Protein AF-A0A2J6N342-F1 (afdb_monomer)

Structure (mmCIF, N/CA/C/O backbone):
data_AF-A0A2J6N342-F1
#
_entry.id   AF-A0A2J6N342-F1
#
loop_
_atom_site.group_PDB
_atom_site.id
_atom_site.type_symbol
_atom_site.label_atom_id
_atom_site.label_alt_id
_atom_site.label_comp_id
_atom_site.label_asym_id
_atom_site.label_entity_id
_atom_site.label_seq_id
_atom_site.pdbx_PDB_ins_code
_atom_site.Cartn_x
_atom_site.Cartn_y
_atom_site.Cartn_z
_atom_site.occupancy
_atom_site.B_iso_or_equiv
_atom_site.auth_seq_id
_atom_site.auth_comp_id
_atom_site.auth_asym_id
_atom_site.auth_atom_id
_atom_site.pdbx_PDB_model_num
ATOM 1 N N . MET A 1 1 ? -7.593 1.647 -16.300 1.00 91.94 1 MET A N 1
ATOM 2 C CA . MET A 1 1 ? -7.981 2.396 -15.076 1.00 91.94 1 MET A CA 1
ATOM 3 C C . MET A 1 1 ? -9.004 1.577 -14.300 1.00 91.94 1 MET A C 1
ATOM 5 O O . MET A 1 1 ? -9.773 0.872 -14.939 1.00 91.94 1 MET A O 1
ATOM 9 N N . PHE A 1 2 ? -9.006 1.635 -12.969 1.00 96.31 2 PHE A N 1
ATOM 10 C CA . PHE A 1 2 ? -9.964 0.916 -12.120 1.00 96.31 2 PHE A CA 1
ATOM 11 C C . PHE A 1 2 ? -10.257 1.688 -10.823 1.00 96.31 2 PHE A C 1
ATOM 13 O O . PHE A 1 2 ? -9.593 2.682 -10.532 1.00 96.31 2 PHE A O 1
ATOM 20 N N . TYR A 1 3 ? -11.242 1.220 -10.059 1.00 97.69 3 TYR A N 1
ATOM 21 C CA . TYR A 1 3 ? -11.577 1.706 -8.718 1.00 97.69 3 TYR A CA 1
ATOM 22 C C . TYR A 1 3 ? -11.521 0.533 -7.741 1.00 97.69 3 TYR A C 1
ATOM 24 O O . TYR A 1 3 ? -11.868 -0.592 -8.110 1.00 97.69 3 TYR A O 1
ATOM 32 N N . LEU A 1 4 ? -11.075 0.779 -6.511 1.00 98.00 4 LEU A N 1
ATOM 33 C CA . LEU A 1 4 ? -10.924 -0.254 -5.491 1.00 98.00 4 LEU A CA 1
ATOM 34 C C . LEU A 1 4 ? -12.049 -0.161 -4.456 1.00 98.00 4 LEU A C 1
ATOM 36 O O . LEU A 1 4 ? -12.264 0.884 -3.855 1.00 98.00 4 LEU A O 1
ATOM 40 N N . SER A 1 5 ? -12.734 -1.272 -4.204 1.00 98.50 5 SER A N 1
ATOM 41 C CA . SER A 1 5 ? -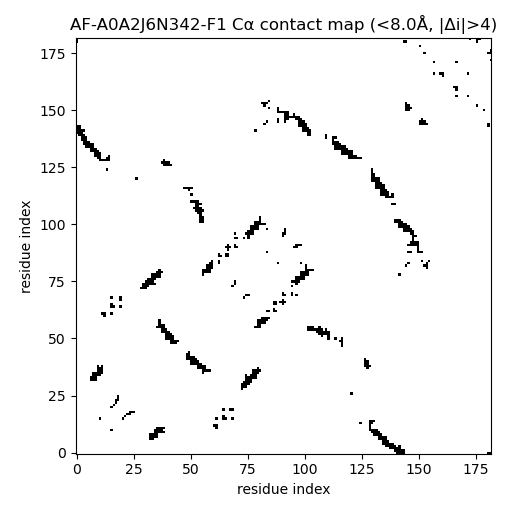13.622 -1.418 -3.045 1.00 98.50 5 SER A CA 1
ATOM 42 C C . SER A 1 5 ? -13.179 -2.628 -2.236 1.00 98.50 5 SER A C 1
ATOM 44 O O . SER A 1 5 ? -12.948 -3.690 -2.812 1.00 98.50 5 SER A O 1
ATOM 46 N N . GLY A 1 6 ? -13.051 -2.479 -0.919 1.00 98.00 6 GLY A N 1
ATOM 47 C CA . GLY A 1 6 ? -12.550 -3.533 -0.039 1.00 98.00 6 GLY A CA 1
ATOM 48 C C . GLY A 1 6 ? -11.569 -3.011 1.004 1.00 98.00 6 GLY A C 1
ATOM 49 O O . GLY A 1 6 ? -11.712 -1.890 1.489 1.00 98.00 6 GLY A O 1
ATOM 50 N N . ILE A 1 7 ? -10.594 -3.847 1.364 1.00 98.56 7 ILE A N 1
ATOM 51 C CA . ILE A 1 7 ? -9.575 -3.511 2.360 1.00 98.56 7 ILE A CA 1
ATOM 52 C C . ILE A 1 7 ? -8.379 -2.848 1.682 1.00 98.56 7 ILE A C 1
ATOM 54 O O . ILE A 1 7 ? -7.798 -3.399 0.745 1.00 98.56 7 ILE A O 1
ATOM 58 N N . LEU A 1 8 ? -8.006 -1.680 2.195 1.00 98.62 8 LEU A N 1
ATOM 59 C CA . LEU A 1 8 ? -6.822 -0.933 1.806 1.00 98.62 8 LEU A CA 1
ATOM 60 C C . LEU A 1 8 ? -5.959 -0.686 3.040 1.00 98.62 8 LEU A C 1
ATOM 62 O O . LEU A 1 8 ? -6.442 -0.169 4.046 1.00 98.62 8 LEU A O 1
ATOM 66 N N . VAL A 1 9 ? -4.681 -1.039 2.960 1.00 98.75 9 VAL A N 1
ATOM 67 C CA . VAL A 1 9 ? -3.752 -0.900 4.085 1.00 98.75 9 VAL A CA 1
ATOM 68 C C . VAL A 1 9 ? -2.711 0.168 3.783 1.00 98.75 9 VAL A C 1
ATOM 70 O O . VAL A 1 9 ? -2.086 0.135 2.729 1.00 98.75 9 VAL A O 1
ATOM 73 N N . THR A 1 10 ? -2.468 1.117 4.685 1.00 98.56 10 THR A N 1
ATOM 74 C CA . THR A 1 10 ? -1.343 2.041 4.489 1.00 98.56 10 THR A CA 1
ATOM 75 C C . THR A 1 10 ? -0.032 1.373 4.867 1.00 98.56 10 THR A C 1
ATOM 77 O O . THR A 1 10 ? 0.108 0.823 5.957 1.00 98.56 10 THR A O 1
ATOM 80 N N . ALA A 1 11 ? 0.956 1.464 3.988 1.00 97.94 11 ALA A N 1
ATOM 81 C CA . ALA A 1 11 ? 2.306 0.990 4.251 1.00 97.94 11 ALA A CA 1
ATOM 82 C C . ALA A 1 11 ? 3.285 1.908 3.532 1.00 97.94 11 ALA A C 1
ATOM 84 O O . ALA A 1 11 ? 3.126 2.189 2.352 1.00 97.94 11 ALA A O 1
ATOM 85 N N . ARG A 1 12 ? 4.297 2.413 4.229 1.00 95.94 12 ARG A N 1
ATOM 86 C CA . ARG A 1 12 ? 5.335 3.249 3.614 1.00 95.94 12 ARG A CA 1
ATOM 87 C C . ARG A 1 12 ? 6.695 2.935 4.228 1.00 95.94 12 ARG A C 1
ATOM 89 O O . ARG A 1 12 ? 6.895 1.812 4.685 1.00 95.94 12 ARG A O 1
ATOM 96 N N . ASP A 1 13 ? 7.615 3.891 4.197 1.00 95.81 13 ASP A N 1
ATOM 97 C CA . ASP A 1 13 ? 9.023 3.748 4.561 1.00 95.81 13 ASP A CA 1
ATOM 98 C C . ASP A 1 13 ? 9.244 2.928 5.851 1.00 95.81 13 ASP A C 1
ATOM 100 O O . ASP A 1 13 ? 9.966 1.929 5.824 1.00 95.81 13 ASP A O 1
ATOM 104 N N . ALA A 1 14 ? 8.595 3.294 6.965 1.00 97.25 14 ALA A N 1
ATOM 105 C CA . ALA A 1 14 ? 8.817 2.616 8.241 1.00 97.25 14 ALA A CA 1
ATOM 106 C C . ALA A 1 14 ? 8.246 1.190 8.290 1.00 97.25 14 ALA A C 1
ATOM 108 O O . ALA A 1 14 ? 8.896 0.300 8.830 1.00 97.25 14 ALA A O 1
ATOM 109 N N . VAL A 1 15 ? 7.074 0.953 7.691 1.00 97.50 15 VAL A N 1
ATOM 110 C CA . VAL A 1 15 ? 6.445 -0.380 7.628 1.00 97.50 15 VAL A CA 1
ATOM 111 C C . VAL A 1 15 ? 7.316 -1.351 6.833 1.00 97.50 15 VAL A C 1
ATOM 113 O O . VAL A 1 15 ? 7.580 -2.459 7.296 1.00 97.50 15 VAL A O 1
ATOM 116 N N . HIS A 1 16 ? 7.808 -0.921 5.666 1.00 97.56 16 HIS A N 1
ATOM 117 C CA . HIS A 1 16 ? 8.682 -1.740 4.822 1.00 97.56 16 HIS A CA 1
ATOM 118 C C . HIS A 1 16 ? 9.986 -2.073 5.545 1.00 97.56 16 HIS A C 1
ATOM 120 O O . HIS A 1 16 ? 10.396 -3.231 5.578 1.00 97.56 16 HIS A O 1
ATOM 126 N N . LYS A 1 17 ? 10.611 -1.068 6.171 1.00 97.19 17 LYS A N 1
ATOM 127 C CA . LYS A 1 17 ? 11.843 -1.261 6.936 1.00 97.19 17 LYS A CA 1
ATOM 128 C C . LYS A 1 17 ? 11.630 -2.203 8.124 1.00 97.19 17 LYS A C 1
ATOM 130 O O . LYS A 1 17 ? 12.395 -3.148 8.274 1.00 97.19 17 LYS A O 1
ATOM 135 N N . ARG A 1 18 ? 10.595 -1.983 8.937 1.00 97.62 18 ARG A N 1
ATOM 136 C CA . ARG A 1 18 ? 10.318 -2.802 10.124 1.00 97.62 18 ARG A CA 1
ATOM 137 C C . ARG A 1 18 ? 10.084 -4.269 9.764 1.00 97.62 18 ARG A C 1
ATOM 139 O O . ARG A 1 18 ? 10.634 -5.162 10.401 1.00 97.62 18 ARG A O 1
ATOM 146 N N . PHE A 1 19 ? 9.323 -4.520 8.703 1.00 97.62 19 PHE A N 1
ATOM 147 C CA . PHE A 1 19 ? 9.061 -5.879 8.241 1.00 97.62 19 PHE A CA 1
ATOM 148 C C . PHE A 1 19 ? 10.306 -6.561 7.649 1.00 97.62 19 PHE A C 1
ATOM 150 O O . PHE A 1 19 ? 10.616 -7.700 7.992 1.00 97.62 19 PHE A O 1
ATOM 157 N N . LEU A 1 20 ? 11.031 -5.883 6.754 1.00 97.06 20 LEU A N 1
ATOM 158 C CA . LEU A 1 20 ? 12.083 -6.523 5.954 1.00 97.06 20 LEU A CA 1
ATOM 159 C C . LEU A 1 20 ? 13.471 -6.453 6.585 1.00 97.06 20 LEU A C 1
ATOM 161 O O . LEU A 1 20 ? 14.246 -7.395 6.454 1.00 97.06 20 LEU A O 1
ATOM 165 N N . ILE A 1 21 ? 13.789 -5.342 7.247 1.00 96.44 21 ILE A N 1
ATOM 166 C CA . ILE A 1 21 ? 15.112 -5.084 7.822 1.00 96.44 21 ILE A CA 1
ATOM 167 C C . ILE A 1 21 ? 15.141 -5.455 9.296 1.00 96.44 21 ILE A C 1
ATOM 169 O O . ILE A 1 21 ? 16.050 -6.164 9.721 1.00 96.44 21 ILE A O 1
ATOM 173 N N . ASP A 1 22 ? 14.142 -5.015 10.059 1.00 96.88 22 ASP A N 1
ATOM 174 C CA . ASP A 1 22 ? 14.087 -5.313 11.493 1.00 96.88 22 ASP A CA 1
ATOM 175 C C . ASP A 1 22 ? 13.528 -6.732 11.749 1.00 96.88 22 ASP A C 1
ATOM 177 O O . ASP A 1 22 ? 13.706 -7.290 12.830 1.00 96.88 22 ASP A O 1
ATOM 181 N N . GLY A 1 23 ? 12.916 -7.354 10.730 1.00 96.12 23 GLY A N 1
ATOM 182 C CA . GLY A 1 23 ? 12.453 -8.744 10.753 1.00 96.12 23 GLY A CA 1
ATOM 183 C C . GLY A 1 23 ? 11.192 -8.973 11.588 1.00 96.12 23 GLY A C 1
ATOM 184 O O . GLY A 1 23 ? 10.880 -10.114 11.935 1.00 96.12 23 GLY A O 1
ATOM 185 N N . GLU A 1 24 ? 10.467 -7.909 11.935 1.00 96.56 24 GLU A N 1
ATOM 186 C CA . GLU A 1 24 ? 9.225 -8.014 12.695 1.00 96.56 24 GLU A CA 1
ATOM 187 C C . GLU A 1 24 ? 8.093 -8.565 11.823 1.00 96.56 24 GLU A C 1
ATOM 189 O O . GLU A 1 24 ? 7.929 -8.177 10.670 1.00 96.56 24 GLU A O 1
ATOM 194 N N . SER A 1 25 ? 7.265 -9.456 12.371 1.00 95.62 25 SER A N 1
ATOM 195 C CA . SER A 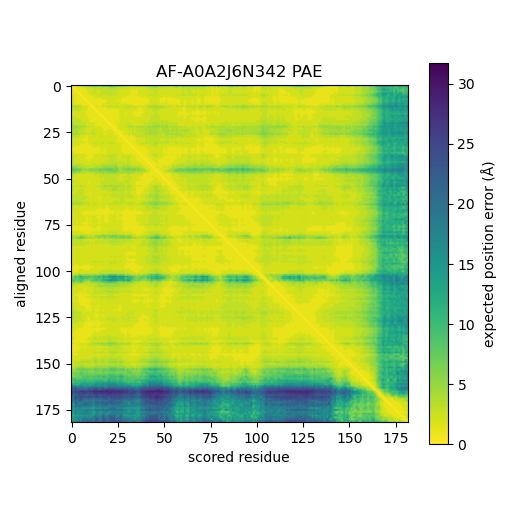1 25 ? 6.126 -10.015 11.631 1.00 95.62 25 SER A CA 1
ATOM 196 C C . SER A 1 25 ? 5.033 -8.972 11.408 1.00 95.62 25 SER A C 1
ATOM 198 O O . SER A 1 25 ? 4.687 -8.226 12.326 1.00 95.62 25 SER A O 1
ATOM 200 N N . LEU A 1 26 ? 4.442 -8.955 10.209 1.00 95.50 26 LEU A N 1
ATOM 201 C CA . LEU A 1 26 ? 3.313 -8.074 9.927 1.00 95.50 26 LEU A CA 1
ATOM 202 C C . LEU A 1 26 ? 2.110 -8.430 10.819 1.00 95.50 26 LEU A C 1
ATOM 204 O O . LEU A 1 26 ? 1.737 -9.599 10.917 1.00 95.50 26 LEU A O 1
ATOM 208 N N . PRO A 1 27 ? 1.457 -7.431 11.435 1.00 94.88 27 PRO A N 1
ATOM 209 C CA . PRO A 1 27 ? 0.312 -7.636 12.320 1.00 94.88 27 PRO A CA 1
ATOM 210 C C . PRO A 1 27 ? -1.006 -7.883 11.560 1.00 94.88 27 PRO A C 1
ATOM 212 O O . PRO A 1 27 ? -2.071 -7.925 12.174 1.00 94.88 27 PRO A O 1
ATOM 215 N N . ILE A 1 28 ? -0.941 -8.007 10.232 1.00 95.94 28 ILE A N 1
ATOM 216 C CA . ILE A 1 28 ? -2.043 -8.309 9.317 1.00 95.94 28 ILE A CA 1
ATOM 217 C C . ILE A 1 28 ? -1.506 -9.157 8.157 1.00 95.94 28 ILE A C 1
ATOM 219 O O . ILE A 1 28 ? -0.382 -8.942 7.701 1.00 95.94 28 ILE A O 1
ATOM 223 N N . ASP A 1 29 ? -2.311 -10.098 7.664 1.00 97.38 29 ASP A N 1
ATOM 224 C CA . ASP A 1 29 ? -2.022 -10.805 6.417 1.00 97.38 29 ASP A CA 1
ATOM 225 C C . ASP A 1 29 ? -2.378 -9.908 5.221 1.00 97.38 29 ASP A C 1
ATOM 227 O O . ASP A 1 29 ? -3.533 -9.517 5.050 1.00 97.38 29 ASP A O 1
ATOM 231 N N . LEU A 1 30 ? -1.376 -9.552 4.417 1.00 98.00 30 LEU A N 1
ATOM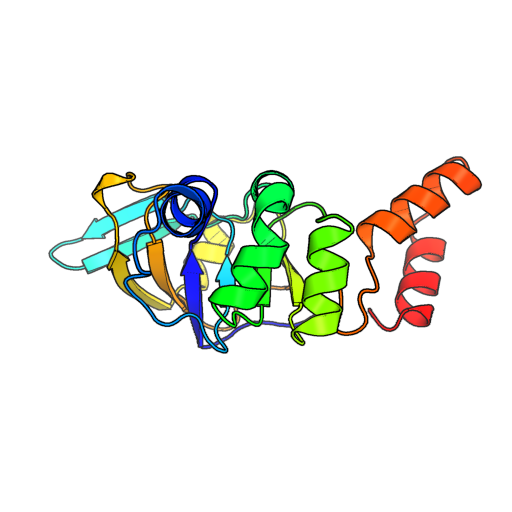 232 C CA . LEU A 1 30 ? -1.542 -8.709 3.229 1.00 98.00 30 LEU A CA 1
ATOM 233 C C . LEU A 1 30 ? -1.788 -9.519 1.954 1.00 98.00 30 LEU A C 1
ATOM 235 O O . LEU A 1 30 ? -1.930 -8.932 0.875 1.00 98.00 30 LEU A O 1
ATOM 239 N N . LYS A 1 31 ? -1.841 -10.850 2.055 1.00 98.12 31 LYS A N 1
ATOM 240 C CA . LYS A 1 31 ? -2.076 -11.715 0.911 1.00 98.12 31 LYS A CA 1
ATOM 241 C C . LYS A 1 31 ? -3.385 -11.343 0.223 1.00 98.12 31 LYS A C 1
ATOM 243 O O . LYS A 1 31 ? -4.435 -11.246 0.850 1.00 98.12 31 LYS A O 1
ATOM 248 N N . ASP A 1 32 ? -3.306 -11.146 -1.090 1.00 97.50 32 ASP A N 1
ATOM 249 C CA . ASP A 1 32 ? -4.447 -10.792 -1.940 1.00 97.50 32 ASP A CA 1
ATOM 250 C C . ASP A 1 32 ? -5.089 -9.417 -1.635 1.00 97.50 32 ASP A C 1
ATOM 252 O O . ASP A 1 32 ? -6.128 -9.080 -2.204 1.00 97.50 32 ASP A O 1
ATOM 256 N N . LEU A 1 33 ? -4.442 -8.580 -0.809 1.00 98.19 33 LEU A N 1
ATOM 257 C CA . LEU A 1 33 ? -4.896 -7.225 -0.480 1.00 98.19 33 LEU A CA 1
ATOM 258 C C . LEU A 1 33 ? -4.215 -6.135 -1.323 1.00 98.19 33 LEU A C 1
ATOM 260 O O . LEU A 1 33 ? -3.328 -6.384 -2.151 1.00 98.19 33 LEU A O 1
ATOM 264 N N . ALA A 1 34 ? -4.662 -4.899 -1.084 1.00 98.56 34 ALA A N 1
ATOM 265 C CA . ALA A 1 34 ? -4.064 -3.680 -1.596 1.00 98.56 34 ALA A CA 1
ATOM 266 C C . ALA A 1 34 ? -3.346 -2.903 -0.485 1.00 98.56 34 ALA A C 1
ATOM 268 O O . ALA A 1 34 ? -3.883 -2.745 0.617 1.00 98.56 34 ALA A O 1
ATOM 269 N N . ILE A 1 35 ? -2.178 -2.348 -0.807 1.00 98.69 35 ILE A N 1
ATOM 270 C CA . ILE A 1 35 ? -1.509 -1.346 0.021 1.00 98.69 35 ILE A CA 1
ATOM 271 C C . ILE A 1 35 ? -1.528 0.025 -0.649 1.00 98.69 35 ILE A C 1
ATOM 273 O O . ILE A 1 35 ? -1.490 0.144 -1.874 1.00 98.69 35 ILE A O 1
ATOM 277 N N . LEU A 1 36 ? -1.540 1.072 0.169 1.00 98.50 36 LEU A N 1
ATOM 278 C CA . LEU A 1 36 ? -1.345 2.449 -0.248 1.00 98.50 36 LEU A CA 1
ATOM 279 C C . LEU A 1 36 ? -0.097 3.015 0.419 1.00 98.50 36 LEU A C 1
ATOM 281 O O . LEU A 1 36 ? -0.016 3.165 1.640 1.00 98.50 36 LEU A O 1
ATOM 285 N N . HIS A 1 37 ? 0.843 3.434 -0.413 1.00 98.38 37 HIS A N 1
ATOM 286 C CA . HIS A 1 37 ? 1.930 4.307 -0.027 1.00 98.38 37 HIS A CA 1
ATOM 287 C C . HIS A 1 37 ? 1.341 5.674 0.314 1.00 98.38 37 HIS A C 1
ATOM 289 O O . HIS A 1 37 ? 1.201 6.531 -0.558 1.00 98.38 37 HIS A O 1
ATOM 295 N N . ALA A 1 38 ? 1.001 5.896 1.582 1.00 97.50 38 ALA A N 1
ATOM 296 C CA . ALA A 1 38 ? 0.453 7.152 2.083 1.00 97.50 38 ALA A CA 1
ATOM 297 C C . ALA A 1 38 ? 0.853 7.400 3.536 1.00 97.50 38 ALA A C 1
ATOM 299 O O . ALA A 1 38 ? 1.070 6.466 4.301 1.00 97.50 38 ALA A O 1
ATOM 300 N N . GLY A 1 39 ? 0.914 8.681 3.899 1.00 97.12 39 GLY A N 1
ATOM 301 C CA . GLY A 1 39 ? 0.903 9.118 5.289 1.00 97.12 39 GLY A CA 1
ATOM 302 C C . GLY A 1 39 ? -0.406 9.845 5.569 1.00 97.12 39 GLY A C 1
ATOM 303 O O . GLY A 1 39 ? -0.499 11.027 5.230 1.00 97.12 39 GLY A O 1
ATOM 304 N N . PRO A 1 40 ? -1.430 9.156 6.094 1.00 97.25 40 PRO A N 1
ATOM 305 C CA . PRO A 1 40 ? -2.733 9.761 6.309 1.00 97.25 40 PRO A CA 1
ATOM 306 C C . PRO A 1 40 ? -2.719 10.722 7.501 1.00 97.25 40 PRO A C 1
ATOM 308 O O . PRO A 1 40 ? -1.919 10.600 8.429 1.00 97.25 40 PRO A O 1
ATOM 311 N N . VAL A 1 41 ? -3.661 11.661 7.488 1.00 97.75 41 VAL A N 1
ATOM 312 C CA . VAL A 1 41 ? -4.019 12.469 8.654 1.00 97.75 41 VAL A CA 1
ATOM 313 C C . VAL A 1 41 ? -5.278 11.869 9.254 1.00 97.75 41 VAL A C 1
ATOM 315 O O . VAL A 1 41 ? -6.328 11.843 8.608 1.00 97.75 41 VAL A O 1
ATOM 318 N N . MET A 1 42 ? -5.170 11.407 10.494 1.00 98.12 42 MET A N 1
ATOM 319 C CA . MET A 1 42 ? -6.257 10.759 11.219 1.00 98.12 42 MET A CA 1
ATOM 320 C C . MET A 1 42 ? -6.675 11.597 12.423 1.00 98.12 42 MET A C 1
ATOM 322 O O . MET A 1 42 ? -5.860 12.258 13.066 1.00 98.12 42 MET A O 1
ATOM 326 N N . LYS A 1 43 ? -7.961 11.552 12.759 1.00 97.69 43 LYS A N 1
ATOM 327 C CA . LYS A 1 43 ? -8.514 12.189 13.954 1.00 97.69 43 LYS A CA 1
ATOM 328 C C . LYS A 1 43 ? -9.229 11.151 14.797 1.00 97.69 43 LYS A C 1
ATOM 330 O O . LYS A 1 43 ? -10.092 10.438 14.296 1.00 97.69 43 LYS A O 1
ATOM 335 N N . LYS A 1 44 ? -8.910 11.098 16.087 1.00 96.62 44 LYS A N 1
ATOM 336 C CA . LYS A 1 44 ? -9.649 10.268 17.038 1.00 96.62 44 LYS A CA 1
ATOM 337 C C . LYS A 1 44 ? -10.935 10.987 17.451 1.00 96.62 44 LYS A C 1
ATOM 339 O O . LYS A 1 44 ? -10.890 12.148 17.858 1.00 96.62 44 LYS A O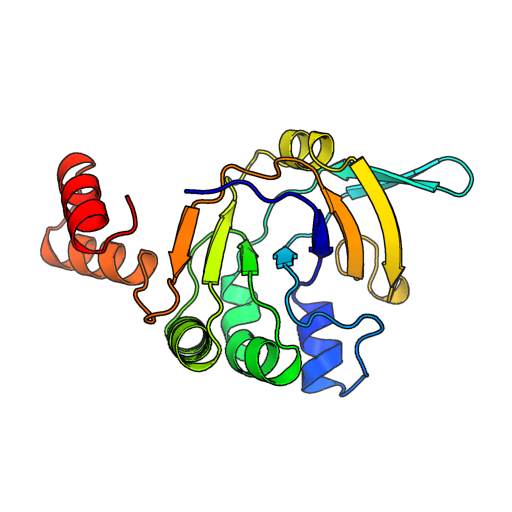 1
ATOM 344 N N . VAL A 1 45 ? -12.078 10.319 17.315 1.00 96.19 45 VAL A N 1
ATOM 345 C CA . VAL A 1 45 ? -13.407 10.816 17.697 1.00 96.19 45 VAL A CA 1
ATOM 346 C C . VAL A 1 45 ? -14.061 9.770 18.594 1.00 96.19 45 VAL A C 1
ATOM 348 O O . VAL A 1 45 ? -14.554 8.743 18.128 1.00 96.19 45 VAL A O 1
ATOM 351 N N . GLY A 1 46 ? -14.019 10.021 19.904 1.00 95.00 46 GLY A N 1
ATOM 352 C CA . GLY A 1 46 ? -14.345 9.009 20.907 1.00 95.00 46 GLY A CA 1
ATOM 353 C C . GLY A 1 46 ? -13.360 7.842 20.826 1.00 95.00 46 GLY A C 1
ATOM 354 O O . GLY A 1 46 ? -12.147 8.038 20.894 1.00 95.00 46 GLY A O 1
ATOM 355 N N . GLU A 1 47 ? -13.885 6.635 20.645 1.00 93.50 47 GLU A N 1
ATOM 356 C CA . GLU A 1 47 ? -13.084 5.413 20.506 1.00 93.50 47 GLU A CA 1
ATOM 357 C C . GLU A 1 47 ? -12.717 5.089 19.051 1.00 93.50 47 GLU A C 1
ATOM 359 O O . GLU A 1 47 ? -11.903 4.203 18.811 1.00 93.50 47 GLU A O 1
ATOM 364 N N . LYS A 1 48 ? -13.280 5.813 18.075 1.00 95.56 48 LYS A N 1
ATOM 365 C CA . LYS A 1 48 ? -13.070 5.555 16.646 1.00 95.56 48 LYS A CA 1
ATOM 366 C C . LYS A 1 48 ? -12.054 6.510 16.033 1.00 95.56 48 LYS A C 1
ATOM 368 O O . LYS A 1 48 ? -11.872 7.638 16.494 1.00 95.56 48 LYS A O 1
ATOM 373 N N . TRP A 1 49 ? -11.441 6.075 14.940 1.00 98.12 49 TRP A N 1
ATOM 374 C CA . TRP A 1 49 ? -10.617 6.920 14.083 1.00 98.12 49 TRP A CA 1
ATOM 375 C C . TRP A 1 49 ? -11.411 7.392 12.864 1.00 98.12 49 TRP A C 1
ATOM 377 O O . TRP A 1 49 ? -12.229 6.662 12.311 1.00 98.12 49 TRP A O 1
ATOM 387 N N . GLN A 1 50 ? -11.160 8.628 12.447 1.00 97.81 50 GLN A N 1
ATOM 388 C CA . GLN A 1 50 ? -11.676 9.216 11.217 1.00 97.81 50 GLN A CA 1
ATOM 389 C C . GLN A 1 50 ? -10.510 9.612 10.319 1.00 97.81 50 GLN A C 1
ATOM 391 O O . GLN A 1 50 ? -9.572 10.274 10.774 1.00 97.81 50 GLN A O 1
ATOM 396 N N . CYS A 1 51 ? -10.591 9.240 9.042 1.00 98.06 51 CYS A N 1
ATOM 397 C CA . CYS A 1 51 ? -9.646 9.694 8.035 1.00 98.06 51 CYS A CA 1
ATOM 398 C C . CYS A 1 51 ? -9.993 11.122 7.609 1.00 98.06 51 CYS A C 1
ATOM 400 O O . CYS A 1 51 ? -11.086 11.378 7.118 1.00 98.06 51 CYS A O 1
ATOM 402 N N . ILE A 1 52 ? -9.074 12.062 7.834 1.00 97.94 52 ILE A N 1
ATOM 403 C CA . ILE A 1 52 ? -9.255 13.474 7.466 1.00 97.94 52 ILE A CA 1
ATOM 404 C C . ILE A 1 52 ? -8.662 13.753 6.086 1.00 97.94 52 ILE A C 1
ATOM 406 O O . ILE A 1 52 ? -9.193 14.554 5.321 1.00 97.94 52 ILE A O 1
ATOM 410 N N . SER A 1 53 ? -7.537 13.113 5.773 1.0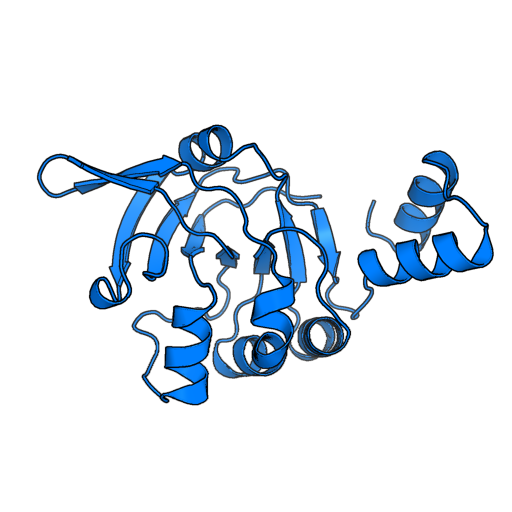0 97.38 53 SER A N 1
ATOM 411 C CA . SER A 1 53 ? -6.872 13.226 4.479 1.00 97.38 53 SER A CA 1
ATOM 412 C C . SER A 1 53 ? -6.000 12.002 4.242 1.00 97.38 53 SER A C 1
ATOM 414 O O . SER A 1 53 ? -5.222 11.620 5.118 1.00 97.38 53 SER A O 1
ATOM 416 N N . ILE A 1 54 ? -6.088 11.415 3.053 1.00 97.19 54 ILE A N 1
ATOM 417 C CA . ILE A 1 54 ? -5.219 10.325 2.619 1.00 97.19 54 ILE A CA 1
ATOM 418 C C . ILE A 1 54 ? -4.880 10.494 1.140 1.00 97.19 54 ILE A C 1
ATOM 420 O O . ILE A 1 54 ? -5.659 10.214 0.236 1.00 97.19 54 ILE A O 1
ATOM 424 N N . GLY A 1 55 ? -3.687 11.031 0.899 1.00 95.06 55 GLY A N 1
ATOM 425 C CA . GLY A 1 55 ? -3.108 11.168 -0.431 1.00 95.06 55 GLY A CA 1
ATOM 426 C C . GLY A 1 55 ? -1.891 10.258 -0.593 1.00 95.06 55 GLY A C 1
ATOM 427 O O . GLY A 1 55 ? -1.259 9.888 0.401 1.00 95.06 55 GLY A O 1
ATOM 428 N N . PRO A 1 56 ? -1.511 9.932 -1.836 1.00 96.62 56 PRO A N 1
ATOM 429 C CA . PRO A 1 56 ? -0.390 9.049 -2.088 1.00 96.62 56 PRO A CA 1
ATOM 430 C C . PRO A 1 56 ? 0.941 9.777 -1.857 1.00 96.62 56 PRO A C 1
ATOM 432 O O . PRO A 1 56 ? 1.093 10.969 -2.147 1.00 96.62 56 PRO A O 1
ATOM 435 N N . THR A 1 57 ? 1.955 9.043 -1.407 1.00 95.44 57 THR A N 1
ATOM 436 C CA . THR A 1 57 ? 3.349 9.490 -1.345 1.00 95.44 57 THR A CA 1
ATOM 437 C C . THR A 1 57 ? 4.176 8.910 -2.496 1.00 95.44 57 THR A C 1
ATOM 439 O O . THR A 1 57 ? 3.780 7.968 -3.183 1.00 95.44 57 THR A O 1
ATOM 442 N N . THR A 1 58 ? 5.337 9.518 -2.750 1.00 95.44 58 THR A N 1
ATOM 443 C CA . THR A 1 58 ? 6.282 9.059 -3.775 1.00 95.44 58 THR A CA 1
ATOM 444 C C . THR A 1 58 ? 6.715 7.621 -3.492 1.00 95.44 58 THR A C 1
ATOM 446 O O . THR A 1 58 ? 7.402 7.381 -2.502 1.00 95.44 58 THR A O 1
ATOM 449 N N . SER A 1 59 ? 6.350 6.690 -4.377 1.00 97.00 59 SER A N 1
ATOM 450 C CA . SER A 1 59 ? 6.595 5.250 -4.183 1.00 97.00 59 SER A CA 1
ATOM 451 C C . SER A 1 59 ? 8.045 4.841 -4.391 1.00 97.00 59 SER A C 1
ATOM 453 O O . SER A 1 59 ? 8.512 3.879 -3.800 1.00 97.00 59 SER A O 1
ATOM 455 N N . ARG A 1 60 ? 8.811 5.642 -5.136 1.00 94.94 60 ARG A N 1
ATOM 456 C CA . ARG A 1 60 ? 10.230 5.390 -5.413 1.00 94.94 60 ARG A CA 1
ATOM 457 C C . ARG A 1 60 ? 11.119 5.266 -4.167 1.00 94.94 60 ARG A C 1
ATOM 459 O O . ARG A 1 60 ? 12.241 4.792 -4.284 1.00 94.94 60 ARG A O 1
ATOM 466 N N . ARG A 1 61 ? 10.643 5.677 -2.986 1.00 95.19 61 ARG A N 1
ATOM 467 C CA . ARG A 1 61 ? 11.351 5.457 -1.715 1.00 95.19 61 ARG A CA 1
ATOM 468 C C . ARG A 1 61 ? 11.296 4.002 -1.235 1.00 95.19 61 ARG A C 1
ATOM 470 O O . ARG A 1 61 ? 12.222 3.574 -0.556 1.00 95.19 61 ARG A O 1
ATOM 477 N N . MET A 1 62 ? 10.267 3.248 -1.625 1.00 96.88 62 MET A N 1
ATOM 478 C CA . MET A 1 62 ? 10.097 1.833 -1.281 1.00 96.88 62 MET A CA 1
ATOM 479 C C . MET A 1 62 ? 10.674 0.894 -2.349 1.00 96.88 62 MET A C 1
ATOM 481 O O . MET A 1 62 ? 10.891 -0.271 -2.058 1.00 96.88 62 MET A O 1
ATOM 485 N N . GLU A 1 63 ? 11.053 1.404 -3.531 1.00 96.38 63 GLU A N 1
ATOM 486 C CA . GLU A 1 63 ? 11.631 0.620 -4.646 1.00 96.38 63 GLU A CA 1
ATOM 487 C C . GLU A 1 63 ? 12.782 -0.308 -4.237 1.00 96.38 63 GLU A C 1
ATOM 489 O O . GLU A 1 63 ? 12.965 -1.367 -4.828 1.00 96.38 63 GLU A O 1
ATOM 494 N N . TYR A 1 64 ? 13.582 0.086 -3.245 1.00 94.38 64 TYR A N 1
ATOM 495 C CA . TYR A 1 64 ? 14.686 -0.745 -2.771 1.00 94.38 64 TYR A CA 1
ATOM 496 C C . TYR A 1 64 ? 14.211 -2.071 -2.148 1.00 94.38 64 TYR A C 1
ATOM 498 O O . TYR A 1 64 ? 14.939 -3.059 -2.250 1.00 94.38 64 TYR A O 1
ATOM 506 N N . TYR A 1 65 ? 13.020 -2.059 -1.541 1.00 94.75 65 TYR A N 1
ATOM 507 C CA . TYR A 1 65 ? 12.422 -3.114 -0.722 1.00 94.75 65 TYR A CA 1
ATOM 508 C C . TYR A 1 65 ? 11.220 -3.813 -1.384 1.00 94.75 65 TYR A C 1
ATOM 510 O O . TYR A 1 65 ? 10.801 -4.873 -0.925 1.00 94.75 65 TYR A O 1
ATOM 518 N N . GLU A 1 66 ? 10.605 -3.183 -2.386 1.00 97.56 66 GLU A N 1
ATOM 519 C CA . GLU A 1 66 ? 9.269 -3.541 -2.879 1.00 97.56 66 GLU A CA 1
ATOM 520 C C . GLU A 1 66 ? 9.202 -4.948 -3.486 1.00 97.56 66 GLU A C 1
ATOM 522 O O . GLU A 1 66 ? 8.211 -5.650 -3.316 1.00 97.56 66 GLU A O 1
ATOM 527 N N . ASP A 1 67 ? 10.264 -5.393 -4.159 1.00 9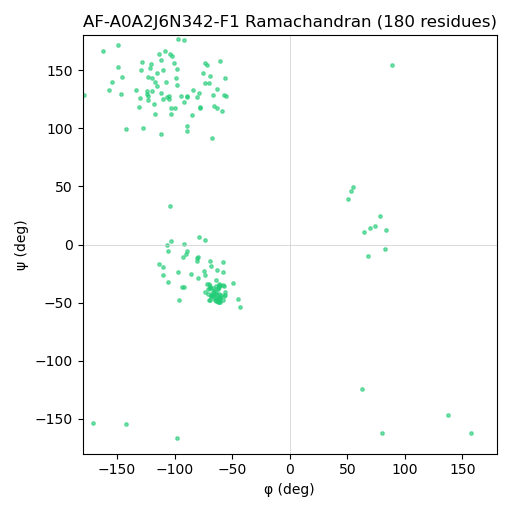8.00 67 ASP A N 1
ATOM 528 C CA . ASP A 1 67 ? 10.352 -6.738 -4.728 1.00 98.00 67 ASP A CA 1
ATOM 529 C C . ASP A 1 67 ? 10.237 -7.822 -3.652 1.00 98.00 67 ASP A C 1
ATOM 531 O O . ASP A 1 67 ? 9.418 -8.739 -3.760 1.00 98.00 67 ASP A O 1
ATOM 535 N N . GLU A 1 68 ? 11.013 -7.672 -2.583 1.00 98.12 68 GLU A N 1
ATOM 536 C CA . GLU A 1 68 ? 10.987 -8.569 -1.432 1.00 98.12 68 GLU A CA 1
ATOM 537 C C . GLU A 1 68 ? 9.684 -8.434 -0.630 1.00 98.12 68 GLU A C 1
ATOM 539 O O . GLU A 1 68 ? 9.147 -9.430 -0.135 1.00 98.12 68 GLU A O 1
ATOM 544 N N . PHE A 1 69 ? 9.135 -7.217 -0.536 1.00 98.31 69 PHE A N 1
ATOM 545 C CA . PHE A 1 69 ? 7.846 -6.971 0.105 1.00 98.31 69 PHE A CA 1
ATOM 546 C C . PHE A 1 69 ? 6.726 -7.729 -0.615 1.00 98.31 69 PHE A C 1
ATOM 548 O O . PHE A 1 69 ? 5.975 -8.465 0.024 1.00 98.31 69 PHE A O 1
ATOM 555 N N . ILE A 1 70 ? 6.642 -7.629 -1.944 1.00 98.56 70 ILE A N 1
ATOM 556 C CA . ILE A 1 70 ? 5.661 -8.361 -2.757 1.00 98.56 70 ILE A CA 1
ATOM 557 C C . ILE A 1 70 ? 5.804 -9.869 -2.558 1.00 98.56 70 ILE A C 1
ATOM 559 O O . ILE A 1 70 ? 4.811 -10.563 -2.329 1.00 98.56 70 ILE A O 1
ATOM 563 N N . GLU A 1 71 ? 7.035 -10.377 -2.628 1.00 98.44 71 GLU A N 1
ATOM 564 C CA . GLU A 1 71 ? 7.313 -11.805 -2.500 1.00 98.44 71 GLU A CA 1
ATOM 565 C C . GLU A 1 71 ? 6.885 -12.359 -1.138 1.00 98.44 71 GLU A C 1
ATOM 567 O O . GLU A 1 71 ? 6.214 -13.392 -1.079 1.00 98.44 71 GLU A O 1
ATOM 572 N N . LYS A 1 72 ? 7.242 -11.673 -0.047 1.00 98.25 72 LYS A N 1
ATOM 573 C CA . LYS A 1 72 ? 6.995 -12.157 1.316 1.00 98.25 72 LYS A CA 1
ATOM 574 C C . LYS A 1 72 ? 5.569 -11.929 1.806 1.00 98.25 72 LYS A C 1
ATOM 576 O O . LYS A 1 72 ? 5.103 -12.687 2.651 1.00 98.25 72 LYS A O 1
ATOM 581 N N . THR A 1 73 ? 4.890 -10.891 1.320 1.00 98.44 73 THR A N 1
ATOM 582 C CA . THR A 1 73 ? 3.549 -10.522 1.806 1.00 98.44 73 THR A CA 1
ATOM 583 C C . THR A 1 73 ? 2.418 -11.054 0.934 1.00 98.44 73 THR A C 1
ATOM 585 O O . THR A 1 73 ? 1.297 -11.193 1.411 1.00 98.44 73 THR A O 1
ATOM 588 N N . GLY A 1 74 ? 2.679 -11.346 -0.344 1.00 98.25 74 GLY A N 1
ATOM 589 C CA . GLY A 1 74 ? 1.640 -11.770 -1.281 1.00 98.25 74 GLY A CA 1
ATOM 590 C C . GLY A 1 74 ? 0.642 -10.669 -1.661 1.00 98.25 74 GLY A C 1
ATOM 591 O O . GLY A 1 74 ? -0.409 -10.990 -2.227 1.00 98.25 74 GLY A O 1
ATOM 592 N N . VAL A 1 75 ? 0.953 -9.398 -1.373 1.00 98.44 75 VAL A N 1
ATOM 593 C CA . VAL A 1 75 ? 0.151 -8.236 -1.784 1.00 98.44 75 VAL A CA 1
ATOM 594 C C . VAL A 1 75 ? -0.043 -8.214 -3.303 1.00 98.44 75 VAL A C 1
ATOM 596 O O . VAL A 1 75 ? 0.849 -8.595 -4.068 1.00 98.44 75 VAL A O 1
ATOM 599 N N . LYS A 1 76 ? -1.225 -7.788 -3.763 1.00 98.44 76 LYS A N 1
ATOM 600 C CA . LYS A 1 76 ? -1.578 -7.806 -5.196 1.00 98.44 76 LYS A CA 1
ATOM 601 C C . LYS A 1 76 ? -1.673 -6.436 -5.827 1.00 98.44 76 LYS A C 1
ATOM 603 O O . LYS A 1 76 ? -1.472 -6.320 -7.035 1.00 98.44 76 LYS A O 1
ATOM 608 N N . ILE A 1 77 ? -1.965 -5.407 -5.043 1.00 98.62 77 ILE A N 1
ATOM 609 C CA . ILE A 1 77 ? -2.114 -4.049 -5.556 1.00 98.62 77 ILE A CA 1
ATOM 610 C C . ILE A 1 77 ? -1.282 -3.116 -4.691 1.00 98.62 77 ILE A C 1
ATOM 612 O O . ILE A 1 77 ? -1.546 -2.967 -3.503 1.00 98.62 77 ILE A O 1
ATOM 616 N N . ILE A 1 78 ? -0.298 -2.464 -5.298 1.00 98.62 78 ILE A N 1
ATOM 617 C CA . ILE A 1 78 ? 0.466 -1.395 -4.657 1.00 98.62 78 ILE A CA 1
ATOM 618 C C . ILE A 1 78 ? -0.002 -0.077 -5.245 1.00 98.62 78 ILE A C 1
ATOM 620 O O . ILE A 1 78 ? -0.000 0.100 -6.462 1.00 98.62 78 ILE A O 1
ATOM 624 N N . ILE A 1 79 ? -0.428 0.847 -4.394 1.00 98.50 79 ILE A N 1
ATOM 625 C CA . ILE A 1 79 ? -0.949 2.145 -4.810 1.00 98.50 79 ILE A CA 1
ATOM 626 C C . ILE A 1 79 ? -0.016 3.239 -4.311 1.00 98.50 79 ILE A C 1
ATOM 628 O O . ILE A 1 79 ? 0.389 3.244 -3.153 1.00 98.50 79 ILE A O 1
ATOM 632 N N . GLY A 1 80 ? 0.289 4.219 -5.153 1.00 97.31 80 GLY A N 1
ATOM 633 C CA . GLY A 1 80 ? 1.031 5.395 -4.718 1.00 97.31 80 GLY A CA 1
ATOM 634 C C . GLY A 1 80 ? 1.085 6.487 -5.771 1.00 97.31 80 GLY A C 1
ATOM 635 O O . GLY A 1 80 ? 0.181 6.613 -6.594 1.00 97.31 80 GLY A O 1
ATOM 636 N N . LYS A 1 81 ? 2.125 7.326 -5.727 1.00 95.31 81 LYS A N 1
ATOM 637 C CA . LYS A 1 81 ? 2.393 8.311 -6.781 1.00 95.31 81 LYS A CA 1
ATOM 638 C C . LYS A 1 81 ? 3.820 8.249 -7.294 1.00 95.31 81 LYS A C 1
ATOM 640 O O . LYS A 1 81 ? 4.757 7.869 -6.586 1.00 95.31 81 LYS A O 1
ATOM 645 N N . GLY A 1 82 ? 3.971 8.743 -8.519 1.00 88.62 82 GLY A N 1
ATOM 646 C CA . GLY A 1 82 ? 5.193 8.613 -9.300 1.00 88.62 82 GLY A CA 1
ATOM 647 C C . GLY A 1 82 ? 5.280 7.236 -9.952 1.00 88.62 82 GLY A C 1
ATOM 648 O O . GLY A 1 82 ? 4.279 6.532 -10.061 1.00 88.62 82 GLY A O 1
ATOM 649 N N . GLY A 1 83 ? 6.479 6.862 -10.376 1.00 90.62 83 GLY A N 1
ATOM 650 C CA . GLY A 1 83 ? 6.777 5.529 -10.891 1.00 90.62 83 GLY A CA 1
ATOM 651 C C . GLY A 1 83 ? 7.530 4.676 -9.879 1.00 90.62 83 GLY A C 1
ATOM 652 O O . GLY A 1 83 ? 8.121 5.197 -8.925 1.00 90.62 83 GLY A O 1
ATOM 653 N N . MET A 1 84 ? 7.540 3.377 -10.144 1.00 95.94 84 MET A N 1
ATOM 654 C CA . MET A 1 84 ? 8.466 2.418 -9.546 1.00 95.94 84 MET A CA 1
ATOM 655 C C . MET A 1 84 ? 9.388 1.873 -10.638 1.00 95.94 84 MET A C 1
ATOM 657 O O . MET A 1 84 ? 9.162 2.124 -11.822 1.00 95.94 84 MET A O 1
ATOM 661 N N . GLY A 1 85 ? 10.485 1.253 -10.232 1.00 95.44 85 GLY A N 1
ATOM 662 C CA . GLY A 1 85 ? 11.552 0.819 -11.121 1.00 95.44 85 GLY A CA 1
ATOM 663 C C . GLY A 1 85 ? 11.454 -0.653 -11.503 1.00 95.44 85 GLY A C 1
ATOM 664 O O . GLY A 1 85 ? 10.441 -1.330 -11.305 1.00 95.44 85 GLY A O 1
ATOM 665 N N . LYS A 1 86 ? 12.559 -1.143 -12.071 1.00 95.81 86 LYS A N 1
ATOM 666 C CA . LYS A 1 86 ? 12.658 -2.494 -12.620 1.00 95.81 86 LYS A CA 1
ATOM 667 C C . LYS A 1 86 ? 12.433 -3.585 -11.569 1.00 95.81 86 LYS A C 1
ATOM 669 O O . LYS A 1 86 ? 11.832 -4.598 -11.906 1.00 95.81 86 LYS A O 1
ATOM 674 N N . LYS A 1 87 ? 12.877 -3.395 -10.319 1.00 96.56 87 LYS A N 1
ATOM 675 C CA . LYS A 1 87 ? 12.715 -4.426 -9.280 1.00 96.56 87 LYS A CA 1
ATOM 676 C C . LYS A 1 87 ? 11.239 -4.700 -9.027 1.00 96.56 87 LYS A C 1
ATOM 678 O O . LYS A 1 87 ? 10.796 -5.845 -9.079 1.00 96.56 87 LYS A O 1
ATOM 683 N N . THR A 1 88 ? 10.475 -3.626 -8.851 1.00 97.94 88 THR A N 1
ATOM 684 C CA . THR A 1 88 ? 9.024 -3.704 -8.686 1.00 97.94 88 THR A CA 1
ATOM 685 C C . THR A 1 88 ? 8.363 -4.304 -9.924 1.00 97.94 88 THR A C 1
ATOM 687 O O . THR A 1 88 ? 7.513 -5.178 -9.793 1.00 97.94 88 THR A O 1
ATOM 690 N N . ALA A 1 89 ? 8.778 -3.908 -11.133 1.00 97.94 89 ALA A N 1
ATOM 691 C CA . ALA A 1 89 ? 8.231 -4.462 -12.374 1.00 97.94 89 ALA A CA 1
ATOM 692 C C . ALA A 1 89 ? 8.450 -5.978 -12.517 1.00 97.94 89 ALA A C 1
ATOM 694 O O . ALA A 1 89 ? 7.514 -6.718 -12.842 1.00 97.94 89 ALA A O 1
ATOM 695 N N . ASP A 1 90 ? 9.659 -6.451 -12.218 1.00 98.12 90 ASP A N 1
ATOM 696 C CA . ASP A 1 90 ? 9.995 -7.874 -12.237 1.00 98.12 90 ASP A CA 1
ATOM 697 C C . ASP A 1 90 ? 9.161 -8.643 -11.195 1.00 98.12 90 ASP A C 1
ATOM 699 O O . ASP A 1 90 ? 8.591 -9.698 -11.499 1.00 98.12 90 ASP A O 1
ATOM 703 N N . ALA A 1 91 ? 9.022 -8.091 -9.985 1.00 98.38 91 ALA A N 1
ATOM 704 C CA . ALA A 1 91 ? 8.222 -8.681 -8.915 1.00 98.38 91 ALA A CA 1
ATOM 705 C C . ALA A 1 91 ? 6.721 -8.722 -9.253 1.00 98.38 91 ALA A C 1
ATOM 707 O O . ALA A 1 91 ? 6.084 -9.762 -9.073 1.00 98.38 91 ALA A O 1
ATOM 708 N N . CYS A 1 92 ? 6.160 -7.652 -9.828 1.00 98.38 92 CYS A N 1
ATOM 709 C CA . CYS A 1 92 ? 4.786 -7.618 -10.336 1.00 98.38 92 CYS A CA 1
ATOM 710 C C . CYS A 1 92 ? 4.535 -8.732 -11.363 1.00 98.38 92 CYS A C 1
ATOM 712 O O . CYS A 1 92 ? 3.529 -9.445 -11.280 1.00 98.38 92 CYS A O 1
ATOM 714 N N . SER A 1 93 ? 5.480 -8.946 -12.285 1.00 98.38 93 SER A N 1
ATOM 715 C CA . SER A 1 93 ? 5.396 -10.009 -13.291 1.00 98.38 93 SER A CA 1
ATOM 716 C C . SER A 1 93 ? 5.446 -11.415 -12.677 1.00 98.38 93 SER A C 1
ATOM 718 O O . SER A 1 93 ? 4.604 -12.269 -12.997 1.00 98.38 93 SER A O 1
ATOM 720 N N . LYS A 1 94 ? 6.391 -11.641 -11.752 1.00 98.56 94 LYS A N 1
ATOM 721 C CA . LYS A 1 94 ? 6.622 -12.924 -11.066 1.00 98.56 94 LYS A CA 1
ATOM 722 C C . LYS A 1 94 ? 5.469 -13.304 -10.131 1.00 98.56 94 LYS A C 1
ATOM 724 O O . LYS A 1 94 ? 5.028 -14.450 -10.146 1.00 98.56 94 LYS A O 1
ATOM 729 N N . HIS A 1 95 ? 4.953 -12.353 -9.355 1.00 98.50 95 HIS A N 1
ATOM 730 C CA . HIS A 1 95 ? 3.983 -12.604 -8.280 1.00 98.50 95 HIS A CA 1
ATOM 731 C C . HIS A 1 95 ? 2.538 -12.224 -8.637 1.00 98.50 95 HIS A C 1
ATOM 733 O O . HIS A 1 95 ? 1.636 -12.377 -7.807 1.00 98.50 95 HIS A O 1
ATOM 739 N N . LYS A 1 96 ? 2.298 -11.781 -9.880 1.00 98.19 96 LYS A N 1
ATOM 740 C CA . LYS A 1 96 ? 0.985 -11.335 -10.379 1.00 98.19 96 LYS A CA 1
ATOM 741 C C . LYS A 1 96 ? 0.390 -10.230 -9.509 1.00 98.19 96 LYS A C 1
ATOM 743 O O . LYS A 1 96 ? -0.763 -10.309 -9.099 1.00 98.19 96 LYS A O 1
ATOM 748 N N . ALA A 1 97 ? 1.212 -9.218 -9.250 1.00 98.56 97 ALA A N 1
ATOM 749 C CA . ALA A 1 97 ? 0.817 -7.969 -8.613 1.00 98.56 97 ALA A CA 1
ATOM 750 C C . ALA A 1 97 ? 0.817 -6.829 -9.642 1.00 98.56 97 ALA A C 1
ATOM 752 O O . ALA A 1 97 ? 1.359 -6.973 -10.740 1.00 98.56 97 ALA A O 1
ATOM 753 N N . ILE A 1 98 ? 0.220 -5.697 -9.283 1.00 98.56 98 ILE A N 1
ATOM 754 C CA . ILE A 1 98 ? 0.240 -4.466 -10.076 1.00 98.56 98 ILE A CA 1
ATOM 755 C C . ILE A 1 98 ? 0.680 -3.285 -9.216 1.00 98.56 98 ILE A C 1
ATOM 757 O O . ILE A 1 98 ? 0.381 -3.238 -8.023 1.00 98.56 98 ILE A O 1
ATOM 761 N N . TYR A 1 99 ? 1.313 -2.297 -9.846 1.00 98.50 99 TYR A N 1
ATOM 762 C CA . TYR A 1 99 ? 1.477 -0.968 -9.261 1.00 98.50 99 TYR A CA 1
ATOM 763 C C . TYR A 1 99 ? 0.540 0.013 -9.962 1.00 98.50 99 TYR A C 1
ATOM 765 O O . TYR A 1 99 ? 0.542 0.138 -11.193 1.00 98.50 99 TYR A O 1
ATOM 773 N N . ALA A 1 100 ? -0.264 0.717 -9.174 1.00 98.06 100 ALA A N 1
ATOM 774 C CA . ALA A 1 100 ? -1.226 1.697 -9.634 1.00 98.06 100 ALA A CA 1
ATOM 775 C C . ALA A 1 100 ? -0.929 3.087 -9.061 1.00 98.06 100 ALA A C 1
ATOM 777 O O . ALA A 1 100 ? -0.527 3.259 -7.911 1.00 98.06 100 ALA A O 1
ATOM 778 N N . ILE A 1 101 ? -1.160 4.104 -9.880 1.00 96.62 101 ILE A N 1
ATOM 779 C CA . ILE A 1 101 ? -1.023 5.500 -9.495 1.00 96.62 101 ILE A CA 1
ATOM 780 C C . ILE A 1 101 ? -2.389 6.023 -9.065 1.00 96.62 101 ILE A C 1
ATOM 782 O O . ILE A 1 101 ? -3.358 5.927 -9.820 1.00 96.62 101 ILE A O 1
ATOM 786 N N . PHE A 1 102 ? -2.431 6.621 -7.877 1.00 95.56 102 PHE A N 1
ATOM 787 C CA . PHE A 1 102 ? -3.537 7.452 -7.414 1.00 95.56 102 PHE A CA 1
ATOM 788 C C . PHE A 1 102 ? -3.186 8.940 -7.640 1.00 95.56 102 PHE A C 1
ATOM 790 O O . PHE A 1 102 ? -2.035 9.335 -7.400 1.00 95.56 102 PHE A O 1
ATOM 797 N N . PRO A 1 103 ? -4.117 9.785 -8.128 1.00 87.50 103 PRO A N 1
ATOM 798 C CA . PRO A 1 103 ? -3.858 11.203 -8.359 1.00 87.50 103 PRO A CA 1
ATOM 799 C C . PRO A 1 103 ? -3.347 11.936 -7.109 1.00 87.50 103 PRO A C 1
ATOM 801 O O . PRO A 1 103 ? -3.929 11.887 -6.025 1.00 87.50 103 PRO A O 1
ATOM 804 N N . GLY A 1 104 ? -2.227 12.644 -7.259 1.00 80.19 104 GLY A N 1
ATOM 805 C CA . GLY A 1 104 ? -1.678 13.485 -6.196 1.00 80.19 104 GLY A CA 1
ATOM 806 C C . GLY A 1 104 ? -2.517 14.746 -5.963 1.00 80.19 104 GLY A C 1
ATOM 807 O O . GLY A 1 104 ? -3.183 15.232 -6.868 1.00 80.19 104 GLY A O 1
ATOM 808 N N . GLY A 1 105 ? -2.452 15.306 -4.751 1.00 80.94 105 GLY A N 1
ATOM 809 C CA . GLY A 1 105 ? -3.163 16.546 -4.394 1.00 80.94 105 GLY A CA 1
ATOM 810 C C . GLY A 1 105 ? -4.633 16.356 -3.999 1.00 80.94 105 GLY A C 1
ATOM 811 O O . GLY A 1 105 ? -5.263 17.303 -3.542 1.00 80.94 105 GLY A O 1
ATOM 812 N N . CYS A 1 106 ? -5.156 15.132 -4.085 1.00 85.38 106 CYS A N 1
ATOM 813 C CA . CYS A 1 106 ? -6.557 14.797 -3.824 1.00 85.38 106 CYS A CA 1
ATOM 814 C C . CYS A 1 106 ? -6.776 14.116 -2.458 1.00 85.38 106 CYS A C 1
ATOM 816 O O . CYS A 1 106 ? -7.647 13.267 -2.323 1.00 85.38 106 CYS A O 1
ATOM 818 N N . GLY A 1 107 ? -5.996 14.463 -1.427 1.00 90.25 107 GLY A N 1
ATOM 819 C CA . GLY A 1 107 ? -6.029 13.747 -0.139 1.00 90.25 107 GLY A CA 1
ATOM 820 C C . GLY A 1 107 ? -7.384 13.788 0.584 1.00 90.25 107 GLY A C 1
ATOM 821 O O . GLY A 1 107 ? -7.782 12.800 1.194 1.00 90.25 107 GLY A O 1
ATOM 822 N N . VAL A 1 108 ? -8.124 14.896 0.468 1.00 92.94 108 VAL A N 1
ATOM 823 C CA . VAL A 1 108 ? -9.490 15.015 1.017 1.00 92.94 108 VAL A CA 1
ATOM 824 C C . VAL A 1 108 ? -10.478 14.133 0.248 1.00 92.94 108 VAL A C 1
ATOM 826 O O . VAL A 1 108 ? -11.341 13.516 0.863 1.00 92.94 108 VAL A O 1
ATOM 829 N N . LEU A 1 109 ? -10.325 14.028 -1.078 1.00 92.31 109 LEU A N 1
ATOM 830 C CA . LEU A 1 109 ? -11.139 13.129 -1.902 1.00 92.31 109 LEU A CA 1
ATOM 831 C C . LEU A 1 109 ? -10.880 11.671 -1.508 1.00 92.31 109 LEU A C 1
ATOM 833 O O . LEU A 1 109 ? -11.825 10.960 -1.183 1.00 92.31 109 LEU A O 1
ATOM 837 N N . GLY A 1 110 ? -9.608 11.273 -1.410 1.00 94.44 110 GLY A N 1
ATOM 838 C CA . GLY A 1 110 ? -9.243 9.932 -0.953 1.00 94.44 110 GLY A CA 1
ATOM 839 C C . GLY A 1 110 ? -9.802 9.618 0.437 1.00 94.44 110 GLY A C 1
ATOM 840 O O . GLY A 1 110 ? -10.234 8.500 0.685 1.00 94.44 110 GLY A O 1
ATOM 841 N N . ALA A 1 111 ? -9.866 10.605 1.339 1.00 96.81 111 ALA A N 1
ATOM 842 C CA . ALA A 1 111 ? -10.468 10.416 2.660 1.00 96.81 111 ALA A CA 1
ATOM 843 C C . ALA A 1 111 ? -11.993 10.250 2.604 1.00 96.81 111 ALA A C 1
ATOM 845 O O . ALA A 1 111 ? -12.540 9.485 3.391 1.00 96.81 111 ALA A O 1
ATOM 846 N N . SER A 1 112 ? -12.677 10.916 1.667 1.00 96.50 112 SER A N 1
ATOM 847 C CA . SER A 1 112 ? -14.123 10.745 1.464 1.00 96.50 112 SER A CA 1
ATOM 848 C C . SER A 1 112 ? -14.511 9.368 0.908 1.00 96.50 112 SER A C 1
ATOM 850 O O . SER A 1 112 ? -15.658 8.957 1.049 1.00 96.50 112 SER A O 1
ATOM 852 N N . GLU A 1 113 ? -13.550 8.644 0.328 1.00 97.25 113 GLU A N 1
ATOM 853 C CA . GLU A 1 113 ? -13.701 7.275 -0.189 1.00 97.25 113 GLU A CA 1
ATOM 854 C C . GLU A 1 113 ? -13.399 6.204 0.884 1.00 97.25 113 GLU A C 1
ATOM 856 O O . GLU A 1 113 ? -13.592 5.005 0.656 1.00 97.25 113 GLU A O 1
ATOM 861 N N . VAL A 1 114 ? -12.943 6.620 2.075 1.00 98.25 114 VAL A N 1
ATOM 862 C CA . VAL A 1 114 ? -12.770 5.749 3.244 1.00 98.25 114 VAL A CA 1
ATOM 863 C C . VAL A 1 114 ? -14.103 5.636 3.982 1.00 98.25 114 VAL A C 1
ATOM 865 O O . VAL A 1 114 ? -14.563 6.588 4.608 1.00 98.25 114 VAL A O 1
ATOM 868 N N . GLU A 1 115 ? -14.706 4.448 3.954 1.00 98.12 115 GLU A N 1
ATOM 869 C CA . GLU A 1 115 ? -15.939 4.163 4.695 1.00 98.12 115 GLU A CA 1
ATOM 870 C C . GLU A 1 115 ? -15.670 4.019 6.197 1.00 98.12 115 GLU A C 1
ATOM 872 O O . GLU A 1 115 ? -16.457 4.474 7.027 1.00 98.12 115 GLU A O 1
ATOM 877 N N . GLU A 1 116 ? -14.564 3.360 6.552 1.00 98.25 116 GLU A N 1
ATOM 878 C CA . GLU A 1 116 ? -14.244 3.021 7.937 1.00 98.25 116 GLU A CA 1
ATOM 879 C C . GLU A 1 116 ? -12.736 2.853 8.146 1.00 98.25 116 GLU A C 1
ATOM 881 O O . GLU A 1 116 ? -12.039 2.239 7.336 1.00 98.25 116 GLU A O 1
ATOM 886 N N . VAL A 1 117 ? -12.239 3.358 9.277 1.00 98.50 117 VAL A N 1
ATOM 887 C CA . VAL A 1 117 ? -10.928 2.980 9.811 1.00 98.50 117 VAL A CA 1
ATOM 888 C C . VAL A 1 117 ? -11.145 1.774 10.721 1.00 98.50 117 VAL A C 1
ATOM 890 O O . VAL A 1 117 ? -11.641 1.932 11.836 1.00 98.50 117 VAL A O 1
ATOM 893 N N . ILE A 1 118 ? -10.822 0.581 10.222 1.00 98.19 118 ILE A N 1
ATOM 894 C CA . ILE A 1 118 ? -11.076 -0.688 10.917 1.00 98.19 118 ILE A CA 1
ATOM 895 C C . ILE A 1 118 ? -10.156 -0.807 12.128 1.00 98.19 118 ILE A C 1
ATOM 897 O O . ILE A 1 118 ? -10.597 -1.160 13.218 1.00 98.19 118 ILE A O 1
ATOM 901 N N . ASP A 1 119 ? -8.870 -0.534 11.922 1.00 98.00 119 ASP A N 1
ATOM 902 C CA . ASP A 1 119 ? -7.846 -0.712 12.942 1.00 98.00 119 ASP A CA 1
ATOM 903 C C . ASP A 1 119 ? -6.580 0.076 12.573 1.00 98.00 119 ASP A C 1
ATOM 905 O O . ASP A 1 119 ? -6.400 0.525 11.434 1.00 98.00 119 ASP A O 1
ATOM 909 N N . VAL A 1 120 ? -5.687 0.224 13.542 1.00 97.88 120 VAL A N 1
ATOM 910 C CA . VAL A 1 120 ? -4.347 0.771 13.358 1.00 97.88 120 VAL A CA 1
ATOM 911 C C . VAL A 1 120 ? -3.342 -0.123 14.075 1.00 97.88 120 VAL A C 1
ATOM 913 O O . VAL A 1 120 ? -3.545 -0.539 15.214 1.00 97.88 120 VAL A O 1
ATOM 916 N N . LYS A 1 121 ? -2.247 -0.453 13.392 1.00 97.88 121 LYS A N 1
ATOM 917 C CA . LYS A 1 121 ? -1.136 -1.234 13.942 1.00 97.88 121 LYS A CA 1
ATOM 918 C C . LYS A 1 121 ? 0.154 -0.436 13.868 1.00 97.88 121 LYS A C 1
ATOM 920 O O . LYS A 1 121 ? 0.298 0.453 13.030 1.00 97.88 121 LYS A O 1
ATOM 925 N N . TRP A 1 122 ? 1.094 -0.779 14.748 1.00 97.31 122 TRP A N 1
ATOM 926 C CA . TRP A 1 122 ? 2.381 -0.086 14.864 1.00 97.31 122 TRP A CA 1
ATOM 927 C C . TRP A 1 122 ? 2.215 1.431 15.049 1.00 97.31 122 TRP A C 1
ATOM 929 O O . TRP A 1 122 ? 2.867 2.237 14.390 1.00 97.31 122 TRP A O 1
ATOM 939 N N . GLU A 1 123 ? 1.308 1.826 15.953 1.00 96.62 123 GLU A N 1
ATOM 940 C CA . GLU A 1 123 ? 1.059 3.234 16.303 1.00 96.62 123 GLU A CA 1
ATOM 941 C C . GLU A 1 123 ? 2.318 3.948 16.821 1.00 96.62 123 GLU A C 1
ATOM 943 O O . GLU A 1 123 ? 2.431 5.169 16.709 1.00 96.62 123 GLU A O 1
ATOM 948 N N . ASP A 1 124 ? 3.285 3.191 17.341 1.00 97.69 124 ASP A N 1
ATOM 949 C CA . ASP A 1 124 ? 4.585 3.680 17.795 1.00 97.69 124 ASP A CA 1
ATOM 950 C C . ASP A 1 124 ? 5.437 4.283 16.662 1.00 97.69 124 ASP A C 1
ATOM 952 O O . ASP A 1 124 ? 6.282 5.136 16.928 1.00 97.69 124 ASP A O 1
ATOM 956 N N . LEU A 1 125 ? 5.171 3.924 15.398 1.00 96.81 125 LEU A N 1
ATOM 957 C CA . LEU A 1 125 ? 5.781 4.562 14.223 1.00 96.81 125 LEU A CA 1
ATOM 958 C C . LEU A 1 125 ? 5.298 6.005 14.012 1.00 96.81 125 LEU A C 1
ATOM 960 O O . LEU A 1 125 ? 5.903 6.769 13.259 1.00 96.81 125 LEU A O 1
ATOM 964 N N . GLY A 1 126 ? 4.216 6.391 14.687 1.00 97.50 126 GLY A N 1
ATOM 965 C CA . GLY A 1 126 ? 3.549 7.670 14.526 1.00 97.50 126 GLY A CA 1
ATOM 966 C C . GLY A 1 126 ? 2.482 7.640 13.433 1.00 97.50 126 GLY A C 1
ATOM 967 O O . GLY A 1 126 ? 2.539 6.873 12.475 1.00 97.50 126 GLY A O 1
ATOM 968 N N . MET A 1 127 ? 1.502 8.537 13.560 1.00 97.50 127 MET A N 1
ATOM 969 C CA . MET A 1 127 ? 0.315 8.608 12.698 1.00 97.50 127 MET A CA 1
ATOM 970 C C . MET A 1 127 ? 0.582 8.478 11.182 1.00 97.50 127 MET A C 1
ATOM 972 O O . MET A 1 127 ? -0.128 7.700 10.550 1.00 97.50 127 MET A O 1
ATOM 976 N N . PRO A 1 128 ? 1.557 9.177 10.564 1.00 97.38 128 PRO A N 1
ATOM 977 C CA . PRO A 1 128 ? 1.759 9.089 9.117 1.00 97.38 128 PRO A CA 1
ATOM 978 C C . PRO A 1 128 ? 2.518 7.835 8.660 1.00 97.38 128 PRO A C 1
ATOM 980 O O . PRO A 1 128 ? 2.602 7.612 7.457 1.00 97.38 128 PRO A O 1
ATOM 983 N N . GLU A 1 129 ? 3.117 7.066 9.566 1.00 97.81 129 GLU A N 1
ATOM 984 C CA . GLU A 1 129 ? 3.930 5.880 9.249 1.00 97.81 129 GLU A CA 1
ATOM 985 C C . GLU A 1 129 ? 3.282 4.578 9.744 1.00 97.81 129 GLU A C 1
ATOM 987 O O . GLU A 1 129 ? 3.652 3.503 9.281 1.00 97.81 129 GLU A O 1
ATOM 992 N N . ALA A 1 130 ? 2.312 4.670 10.657 1.00 97.94 130 ALA A N 1
ATOM 993 C CA . ALA A 1 130 ? 1.554 3.538 11.167 1.00 97.94 130 ALA A CA 1
ATOM 994 C C . ALA A 1 130 ? 0.785 2.802 10.056 1.00 97.94 130 ALA A C 1
ATOM 996 O O . ALA A 1 130 ? 0.459 3.347 8.993 1.00 97.94 130 ALA A O 1
ATOM 997 N N . LEU A 1 131 ? 0.469 1.541 10.334 1.00 97.75 131 LEU A N 1
ATOM 998 C CA . LEU A 1 131 ? -0.250 0.662 9.428 1.00 97.75 131 LEU A CA 1
ATOM 999 C C . LEU A 1 131 ? -1.752 0.816 9.688 1.00 97.75 131 LEU A C 1
ATOM 1001 O O . LEU A 1 131 ? -2.300 0.238 10.626 1.00 97.75 131 LEU A O 1
ATOM 1005 N N . TRP A 1 132 ? -2.416 1.629 8.870 1.00 98.56 132 TRP A N 1
ATOM 1006 C CA . TRP A 1 132 ? -3.855 1.863 8.943 1.00 98.56 132 TRP A CA 1
ATOM 1007 C C . TRP A 1 132 ? -4.594 0.855 8.078 1.00 98.56 132 TRP A C 1
ATOM 1009 O O . TRP A 1 132 ? -4.289 0.718 6.895 1.00 98.56 132 TRP A O 1
ATOM 1019 N N . ILE A 1 133 ? -5.581 0.177 8.657 1.00 98.62 133 ILE A N 1
ATOM 1020 C CA . ILE A 1 133 ? -6.417 -0.807 7.969 1.00 98.62 133 ILE A CA 1
ATOM 1021 C C . ILE A 1 133 ? -7.754 -0.135 7.682 1.00 98.62 133 ILE A C 1
ATOM 1023 O O . ILE A 1 133 ? -8.504 0.209 8.596 1.00 98.62 133 ILE A O 1
ATOM 1027 N N . LEU A 1 134 ? -8.029 0.098 6.404 1.00 98.69 134 LEU A N 1
ATOM 1028 C CA . LEU A 1 134 ? -9.146 0.911 5.947 1.00 98.69 134 LEU A CA 1
ATOM 1029 C C . LEU A 1 134 ? -10.118 0.057 5.145 1.00 98.69 134 LEU A C 1
ATOM 1031 O O . LEU A 1 134 ? -9.708 -0.749 4.309 1.00 98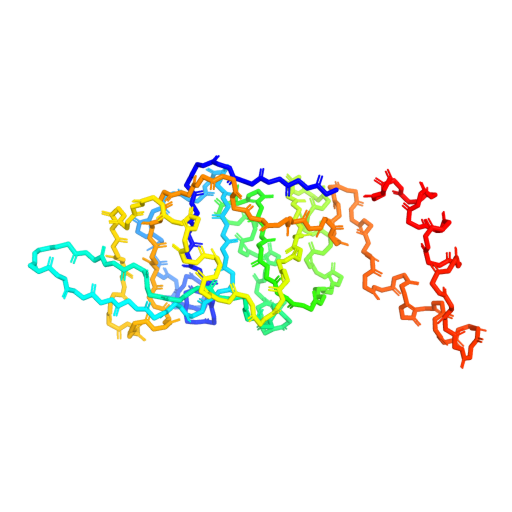.69 134 LEU A O 1
ATOM 1035 N N . LYS A 1 135 ? -11.411 0.286 5.354 1.00 98.69 135 LYS A N 1
ATOM 1036 C CA . LYS A 1 135 ? -12.444 -0.121 4.409 1.00 98.69 135 LYS A CA 1
ATOM 1037 C C . LYS A 1 135 ? -12.702 1.039 3.463 1.00 98.69 135 LYS A C 1
ATOM 1039 O O . LYS A 1 135 ? -13.048 2.132 3.910 1.00 98.69 135 LYS A O 1
ATOM 1044 N N . VAL A 1 136 ? -12.542 0.802 2.169 1.00 98.56 136 VAL A N 1
ATOM 1045 C CA . VAL A 1 136 ? -12.752 1.815 1.134 1.00 98.56 136 VAL A CA 1
ATOM 1046 C C . VAL A 1 136 ? -13.822 1.377 0.148 1.00 98.56 136 VAL A C 1
ATOM 1048 O O . VAL A 1 136 ? -14.007 0.180 -0.097 1.00 98.56 136 VAL A O 1
ATOM 1051 N N . LYS A 1 137 ? -14.505 2.355 -0.441 1.00 98.25 137 LYS A N 1
ATOM 1052 C CA . LYS A 1 137 ? -15.490 2.139 -1.496 1.00 98.25 137 LYS A CA 1
ATOM 1053 C C . LYS A 1 137 ? -15.194 3.065 -2.660 1.00 98.25 137 LYS A C 1
ATOM 1055 O O . LYS A 1 137 ? -15.101 4.271 -2.481 1.00 98.25 137 LYS A O 1
ATOM 1060 N N . GLU A 1 138 ? -15.069 2.464 -3.839 1.00 97.38 138 GLU A N 1
ATOM 1061 C CA . GLU A 1 138 ? -14.757 3.160 -5.089 1.00 97.38 138 GLU A CA 1
ATOM 1062 C C . GLU A 1 138 ? -13.528 4.079 -4.975 1.00 97.38 138 GLU A C 1
ATOM 1064 O O . GLU A 1 138 ? -13.491 5.153 -5.561 1.00 97.38 138 GLU A O 1
ATOM 1069 N N . PHE A 1 139 ? -12.495 3.632 -4.254 1.00 97.88 139 PHE A N 1
ATOM 1070 C CA . PHE A 1 139 ? -11.257 4.382 -4.080 1.00 97.88 139 PHE A CA 1
ATOM 1071 C C . PHE A 1 139 ? -10.525 4.529 -5.414 1.00 97.88 139 PHE A C 1
ATOM 1073 O O . PHE A 1 139 ? -10.155 3.522 -6.036 1.00 97.88 139 PHE A O 1
ATOM 1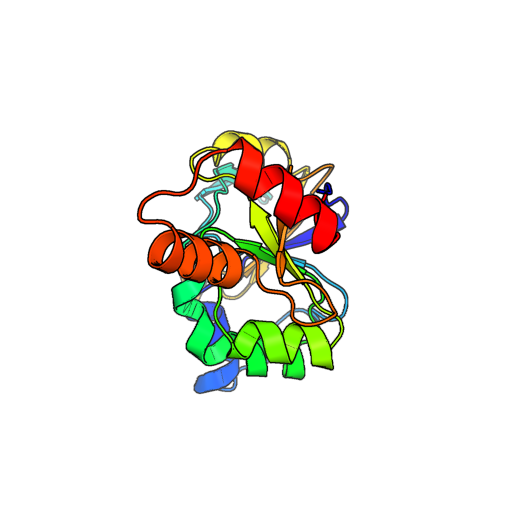080 N N . GLY A 1 140 ? -10.315 5.763 -5.871 1.00 95.12 140 GLY A N 1
ATOM 1081 C CA . GLY A 1 140 ? -9.721 6.017 -7.179 1.00 95.12 140 GLY A CA 1
ATOM 1082 C C . GLY A 1 140 ? -10.025 7.398 -7.772 1.00 95.12 140 GLY A C 1
ATOM 1083 O O . GLY A 1 140 ? -10.390 8.326 -7.065 1.00 95.12 140 GLY A O 1
ATOM 1084 N N . PRO A 1 141 ? -9.833 7.580 -9.090 1.00 95.31 141 PRO A N 1
ATOM 1085 C CA . PRO A 1 141 ? -9.431 6.576 -10.075 1.00 95.31 141 PRO A CA 1
ATOM 1086 C C . PRO A 1 141 ? -7.986 6.092 -9.897 1.00 95.31 141 PRO A C 1
ATOM 1088 O O . PRO A 1 141 ? -7.093 6.870 -9.568 1.00 95.31 141 PRO A O 1
ATOM 1091 N N . LEU A 1 142 ? -7.744 4.810 -10.178 1.00 96.88 142 LEU A N 1
ATOM 1092 C CA . LEU A 1 142 ? -6.423 4.181 -10.137 1.00 96.88 142 LEU A CA 1
ATOM 1093 C C . LEU A 1 142 ? -5.944 3.834 -11.550 1.00 96.88 142 LEU A C 1
ATOM 1095 O O . LEU A 1 142 ? -6.620 3.133 -12.314 1.00 96.88 142 LEU A O 1
ATOM 1099 N N . ILE A 1 143 ? -4.755 4.315 -11.910 1.00 95.75 143 ILE A N 1
ATOM 1100 C CA . ILE A 1 143 ? -4.138 4.065 -13.219 1.00 95.75 143 ILE A CA 1
ATOM 1101 C C . ILE A 1 143 ? -3.058 3.002 -13.052 1.00 95.75 143 ILE A C 1
ATOM 1103 O O . ILE A 1 143 ? -2.077 3.234 -12.353 1.00 95.75 143 ILE A O 1
ATOM 1107 N N . VAL A 1 144 ? -3.215 1.848 -13.704 1.00 96.69 144 VAL A N 1
ATOM 1108 C CA . VAL A 1 144 ? -2.176 0.808 -13.717 1.00 96.69 144 VAL A CA 1
ATOM 1109 C C . VAL A 1 144 ? -0.941 1.376 -14.414 1.00 96.69 144 VAL A C 1
ATOM 1111 O O . VAL A 1 144 ? -1.012 1.759 -15.578 1.00 96.69 144 VAL A O 1
ATOM 1114 N N . SER A 1 145 ? 0.165 1.463 -13.682 1.00 96.06 145 SER A N 1
ATOM 1115 C CA . SER A 1 145 ? 1.452 1.962 -14.174 1.00 96.06 145 SER A CA 1
ATOM 1116 C C . SER A 1 145 ? 2.440 0.819 -14.385 1.00 96.06 145 SER A C 1
ATOM 1118 O O . SER A 1 145 ? 3.224 0.863 -15.328 1.00 96.06 145 SER A O 1
ATOM 1120 N N . ILE A 1 146 ? 2.352 -0.237 -13.569 1.00 98.00 146 ILE A N 1
ATOM 1121 C CA . ILE A 1 146 ? 3.037 -1.508 -13.814 1.00 98.00 146 ILE A CA 1
ATOM 1122 C C . ILE A 1 146 ? 2.004 -2.630 -13.843 1.00 98.00 146 ILE A C 1
ATOM 1124 O O . ILE A 1 146 ? 1.243 -2.789 -12.885 1.00 98.00 146 ILE A O 1
ATOM 1128 N N . ASP A 1 147 ? 1.970 -3.390 -14.938 1.00 97.50 147 ASP A N 1
ATOM 1129 C CA . ASP A 1 147 ? 1.053 -4.521 -15.111 1.00 97.50 147 ASP A CA 1
ATOM 1130 C C . ASP A 1 147 ? 1.658 -5.869 -14.657 1.00 97.50 147 ASP A C 1
ATOM 1132 O O . ASP A 1 147 ? 2.835 -5.987 -14.315 1.00 97.50 147 ASP A O 1
ATOM 1136 N N . THR A 1 148 ? 0.849 -6.931 -14.700 1.00 97.50 148 THR A N 1
ATOM 1137 C CA . THR A 1 148 ? 1.242 -8.300 -14.304 1.00 97.50 148 THR A CA 1
ATOM 1138 C C . THR A 1 148 ? 2.165 -9.012 -15.302 1.00 97.50 148 THR A C 1
ATOM 1140 O O . THR A 1 148 ? 2.465 -10.204 -15.138 1.00 97.50 148 THR A O 1
ATOM 1143 N N . ARG A 1 149 ? 2.585 -8.315 -16.362 1.00 97.00 149 ARG A N 1
ATOM 1144 C CA . ARG A 1 149 ? 3.589 -8.758 -17.335 1.00 97.00 149 ARG A CA 1
ATOM 1145 C C . ARG A 1 149 ? 4.919 -8.026 -17.132 1.00 97.00 149 ARG A C 1
ATOM 1147 O O . ARG A 1 149 ? 5.898 -8.398 -17.770 1.00 97.00 149 ARG A O 1
ATOM 1154 N N . GLY A 1 150 ? 4.970 -7.047 -16.225 1.00 93.75 150 GLY A N 1
ATOM 1155 C CA . GLY A 1 150 ? 6.147 -6.220 -15.967 1.00 93.75 150 GLY A CA 1
ATOM 1156 C C . GLY A 1 150 ? 6.281 -5.037 -16.924 1.00 93.75 150 GLY A C 1
ATOM 1157 O O . GLY A 1 150 ? 7.333 -4.403 -16.955 1.00 93.75 150 GLY A O 1
ATOM 1158 N N . ASN A 1 151 ? 5.243 -4.710 -17.703 1.00 95.25 151 ASN A N 1
ATOM 1159 C CA . ASN A 1 151 ? 5.253 -3.484 -18.496 1.00 95.25 151 ASN A CA 1
ATOM 1160 C C . ASN A 1 151 ? 5.215 -2.290 -17.546 1.00 95.25 151 ASN A C 1
ATOM 1162 O O . ASN A 1 151 ? 4.329 -2.231 -16.699 1.00 95.25 151 ASN A O 1
ATOM 1166 N N . ASN A 1 152 ? 6.136 -1.339 -17.708 1.00 94.12 152 ASN A N 1
ATOM 1167 C CA . ASN A 1 152 ? 6.237 -0.151 -16.864 1.00 94.12 152 ASN A CA 1
ATOM 1168 C C . ASN A 1 152 ? 5.998 1.121 -17.682 1.00 94.12 152 ASN A C 1
ATOM 1170 O O . ASN A 1 152 ? 6.812 1.510 -18.522 1.00 94.12 152 ASN A O 1
ATOM 1174 N N . LEU A 1 153 ? 4.884 1.794 -17.407 1.00 90.69 153 LEU A N 1
ATOM 1175 C CA . LEU A 1 153 ? 4.500 3.028 -18.077 1.00 90.69 153 LEU A CA 1
ATOM 1176 C C . LEU A 1 153 ? 5.507 4.160 -17.835 1.00 90.69 153 LEU A C 1
ATOM 1178 O O . LEU A 1 153 ? 5.789 4.941 -18.740 1.00 90.69 153 LEU A O 1
ATOM 1182 N N . SER A 1 154 ? 6.066 4.257 -16.627 1.00 85.38 154 SER A N 1
ATOM 1183 C CA . SER A 1 154 ? 6.979 5.355 -16.280 1.00 85.38 154 SER A CA 1
ATOM 1184 C C . SER A 1 154 ? 8.274 5.285 -17.089 1.00 85.38 154 SER A C 1
ATOM 1186 O O . SER A 1 154 ? 8.740 6.308 -17.593 1.00 85.38 154 SER A O 1
ATOM 1188 N N . ASP A 1 155 ? 8.808 4.076 -17.264 1.00 86.06 155 ASP A N 1
ATOM 1189 C CA . ASP A 1 155 ? 10.002 3.832 -18.074 1.00 86.06 155 ASP A CA 1
ATOM 1190 C C . ASP A 1 155 ? 9.704 4.070 -19.561 1.00 86.06 155 ASP A C 1
ATOM 1192 O O . ASP A 1 155 ? 10.436 4.799 -20.229 1.00 86.06 155 ASP A O 1
ATOM 1196 N N . ALA A 1 156 ? 8.564 3.576 -20.059 1.00 83.62 156 ALA A N 1
ATOM 1197 C CA . ALA A 1 156 ? 8.161 3.759 -21.453 1.00 83.62 156 ALA A CA 1
ATOM 1198 C C . ALA A 1 156 ? 7.990 5.238 -21.855 1.00 83.62 156 ALA A C 1
ATOM 1200 O O . ALA A 1 156 ? 8.289 5.599 -23.000 1.00 83.62 156 ALA A O 1
ATOM 1201 N N . ILE A 1 157 ? 7.509 6.086 -20.934 1.00 83.44 157 ILE A N 1
ATOM 1202 C CA . ILE A 1 157 ? 7.394 7.543 -21.119 1.00 83.44 157 ILE A CA 1
ATOM 1203 C C . ILE A 1 157 ? 8.770 8.205 -21.111 1.00 83.44 157 ILE A C 1
ATOM 1205 O O . ILE A 1 157 ? 9.029 9.109 -21.913 1.00 83.44 157 ILE A O 1
ATOM 1209 N N . LEU A 1 158 ? 9.649 7.792 -20.196 1.00 81.31 158 LEU A N 1
ATOM 1210 C CA . LEU A 1 158 ? 10.989 8.355 -20.077 1.00 81.31 158 LEU A CA 1
ATOM 1211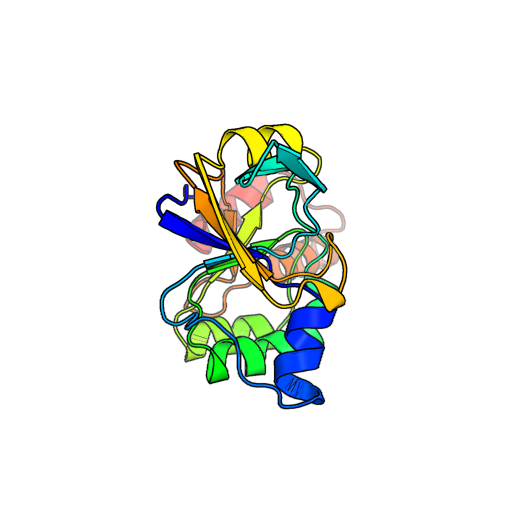 C C . LEU A 1 158 ? 11.824 8.056 -21.326 1.00 81.31 158 LEU A C 1
ATOM 1213 O O . LEU A 1 158 ? 12.406 8.975 -21.899 1.00 81.31 158 LEU A O 1
ATOM 1217 N N . GLU A 1 159 ? 11.823 6.806 -21.788 1.00 80.88 159 GLU A N 1
ATOM 1218 C CA . GLU A 1 159 ? 12.492 6.392 -23.025 1.00 80.88 159 GLU A CA 1
ATOM 1219 C C . GLU A 1 159 ? 11.986 7.189 -24.229 1.00 80.88 159 GLU A C 1
ATOM 1221 O O . GLU A 1 159 ? 12.774 7.701 -25.023 1.00 80.88 159 GLU A O 1
ATOM 1226 N N . GLU A 1 160 ? 10.669 7.370 -24.342 1.00 76.62 160 GLU A N 1
ATOM 1227 C CA . GLU A 1 160 ? 10.091 8.157 -25.429 1.00 76.62 160 GLU A CA 1
ATOM 1228 C C . GLU A 1 160 ? 10.469 9.640 -25.342 1.00 76.62 160 GLU A C 1
ATOM 1230 O O . GLU A 1 160 ? 10.767 10.263 -26.360 1.00 76.62 160 GLU A O 1
ATOM 1235 N N . SER A 1 161 ? 10.503 10.206 -24.136 1.00 76.88 161 SER A N 1
ATOM 1236 C CA . SER A 1 161 ? 10.917 11.596 -23.914 1.00 76.88 161 SER A CA 1
ATOM 1237 C C . SER A 1 161 ? 12.363 11.833 -24.329 1.00 76.88 161 SER A C 1
ATOM 1239 O O . SER A 1 161 ? 12.663 12.870 -24.920 1.00 76.88 161 SER A O 1
ATOM 1241 N N . ILE A 1 162 ? 13.237 10.860 -24.066 1.00 77.31 162 ILE A N 1
ATOM 1242 C CA . ILE A 1 162 ? 14.643 10.889 -24.476 1.00 77.31 162 ILE A CA 1
ATOM 1243 C C . ILE A 1 162 ? 14.758 10.768 -26.000 1.00 77.31 162 ILE A C 1
ATOM 1245 O O . ILE A 1 162 ? 15.488 11.540 -26.617 1.00 77.31 162 ILE A O 1
ATOM 1249 N N . MET A 1 163 ? 14.006 9.853 -26.618 1.00 73.75 163 MET A N 1
ATOM 1250 C CA . MET A 1 163 ? 14.061 9.608 -28.065 1.00 73.75 163 MET A CA 1
ATOM 1251 C C . MET A 1 163 ? 13.441 10.737 -28.905 1.00 73.75 163 MET A C 1
ATOM 1253 O O . MET A 1 163 ? 13.923 11.016 -29.999 1.00 73.75 163 MET A O 1
ATOM 1257 N N . ASN A 1 164 ? 12.385 11.397 -28.413 1.00 68.31 164 ASN A N 1
ATOM 1258 C CA . ASN A 1 164 ? 11.595 12.363 -29.188 1.00 68.31 164 ASN A CA 1
ATOM 1259 C C . ASN A 1 164 ? 11.820 13.834 -28.798 1.00 68.31 164 ASN A C 1
ATOM 1261 O O . ASN A 1 164 ? 11.180 14.716 -29.370 1.00 68.31 164 ASN A O 1
ATOM 1265 N N . GLY A 1 165 ? 12.669 14.134 -27.812 1.00 61.62 165 GLY A N 1
ATOM 1266 C CA . GLY A 1 165 ? 12.999 15.505 -27.397 1.00 61.62 165 GLY A CA 1
ATOM 1267 C C . GLY A 1 165 ? 11.866 16.312 -26.734 1.00 61.62 165 GLY A C 1
ATOM 1268 O O . GLY A 1 165 ? 12.149 17.391 -26.220 1.00 61.62 165 GLY A O 1
ATOM 1269 N N . ARG A 1 166 ? 10.613 15.818 -26.743 1.00 59.62 166 ARG A N 1
ATOM 1270 C CA . ARG A 1 166 ? 9.413 16.205 -25.957 1.00 59.62 166 ARG A CA 1
ATOM 1271 C C . ARG A 1 166 ? 8.252 15.267 -26.352 1.00 59.62 166 ARG A C 1
ATOM 1273 O O . ARG A 1 166 ? 7.960 15.132 -27.539 1.00 59.62 166 ARG A O 1
ATOM 1280 N N . VAL A 1 167 ? 7.571 14.635 -25.391 1.00 60.28 167 VAL A N 1
ATOM 1281 C CA . VAL A 1 167 ? 6.372 13.804 -25.657 1.00 60.28 167 VAL A CA 1
ATOM 1282 C C . VAL A 1 167 ? 5.126 14.690 -25.736 1.00 60.28 167 VAL A C 1
ATOM 1284 O O . VAL A 1 167 ? 4.921 15.548 -24.879 1.00 60.28 167 VAL A O 1
ATOM 1287 N N . THR A 1 168 ? 4.288 14.484 -26.755 1.00 63.50 168 THR A N 1
ATOM 1288 C CA . THR A 1 168 ? 2.950 15.088 -26.877 1.00 63.50 168 THR A CA 1
ATOM 1289 C C . THR A 1 168 ? 1.874 14.102 -26.402 1.00 63.50 168 THR A C 1
ATOM 1291 O O . THR A 1 168 ? 2.054 12.889 -26.509 1.00 63.50 168 THR A O 1
ATOM 1294 N N . GLY A 1 169 ? 0.741 14.600 -25.888 1.00 65.31 169 GLY A N 1
ATOM 1295 C CA . GLY A 1 169 ? -0.321 13.761 -25.301 1.00 65.31 169 GLY A CA 1
ATOM 1296 C C . GLY A 1 169 ? -0.909 12.700 -26.245 1.00 65.31 169 GLY A C 1
ATOM 1297 O O . GLY A 1 169 ? -1.173 11.583 -25.816 1.00 65.31 169 GLY A O 1
ATOM 1298 N N . GLU A 1 170 ? -1.026 13.000 -27.541 1.00 69.88 170 GLU A N 1
ATOM 1299 C CA . GLU A 1 170 ? -1.560 12.066 -28.549 1.00 69.88 170 GLU A CA 1
ATOM 1300 C C . GLU A 1 170 ? -0.661 10.839 -28.775 1.00 69.88 170 GLU A C 1
ATOM 1302 O O . GLU A 1 170 ? -1.150 9.722 -28.958 1.00 69.88 170 GLU A O 1
ATOM 1307 N N . LYS A 1 171 ? 0.667 11.025 -28.741 1.00 68.56 171 LYS A N 1
ATOM 1308 C CA . LYS A 1 171 ? 1.624 9.915 -28.885 1.00 68.56 171 LYS A CA 1
ATOM 1309 C C . LYS A 1 171 ? 1.563 8.980 -27.684 1.00 68.56 171 LYS A C 1
ATOM 1311 O O . LYS A 1 171 ? 1.542 7.760 -27.852 1.00 68.56 171 LYS A O 1
ATOM 1316 N N . LEU A 1 172 ? 1.454 9.568 -26.492 1.00 69.00 172 LEU A N 1
ATOM 1317 C CA . LEU A 1 172 ? 1.318 8.828 -25.247 1.00 69.00 172 LEU A CA 1
ATOM 1318 C C . LEU A 1 172 ? 0.054 7.960 -25.246 1.00 69.00 172 LEU A C 1
ATOM 1320 O O . LEU A 1 172 ? 0.117 6.782 -24.907 1.00 69.00 172 LEU A O 1
ATOM 1324 N N . GLU A 1 173 ? -1.083 8.516 -25.669 1.00 73.25 173 GLU A N 1
ATOM 1325 C CA . GLU A 1 173 ? -2.358 7.795 -25.701 1.00 73.25 173 GLU A CA 1
ATOM 1326 C C . GLU A 1 173 ? -2.335 6.602 -26.670 1.00 73.25 173 GLU A C 1
ATOM 1328 O O . GLU A 1 173 ? -2.826 5.520 -26.343 1.00 73.25 173 GLU A O 1
ATOM 1333 N N . LYS A 1 174 ? -1.717 6.765 -27.847 1.00 77.12 174 LYS A N 1
ATOM 1334 C CA . LYS A 1 174 ? -1.554 5.670 -28.813 1.00 77.12 174 LYS A CA 1
ATOM 1335 C C . LYS A 1 174 ? -0.718 4.524 -28.233 1.00 77.12 174 LYS A C 1
ATOM 1337 O O . LYS A 1 174 ? -1.111 3.366 -28.338 1.00 77.12 174 LYS A O 1
ATOM 1342 N N . LYS A 1 175 ? 0.405 4.841 -27.590 1.00 69.88 175 LYS A N 1
ATOM 1343 C CA . LYS A 1 175 ? 1.308 3.840 -27.006 1.00 69.88 175 LYS A CA 1
ATOM 1344 C C . LYS A 1 175 ? 0.694 3.147 -25.787 1.00 69.88 175 LYS A C 1
ATOM 1346 O O . LYS A 1 175 ? 0.832 1.939 -25.629 1.00 69.88 175 LYS A O 1
ATOM 1351 N N . LEU A 1 176 ? -0.052 3.887 -24.962 1.00 72.94 176 LEU A N 1
ATOM 1352 C CA . LEU A 1 176 ? -0.841 3.327 -23.860 1.00 72.94 176 LEU A CA 1
ATOM 1353 C C . LEU A 1 176 ? -1.833 2.257 -24.348 1.00 72.94 176 LEU A C 1
ATOM 1355 O O . LEU A 1 176 ? -1.943 1.212 -23.705 1.00 72.94 176 LEU A O 1
ATOM 1359 N N . LYS A 1 177 ? -2.489 2.485 -25.497 1.00 79.88 177 LYS A N 1
ATOM 1360 C CA . LYS A 1 177 ? -3.349 1.489 -26.165 1.00 79.88 177 LYS A CA 1
ATOM 1361 C C . LYS A 1 177 ? -2.552 0.282 -26.669 1.00 79.88 177 LYS A C 1
ATOM 1363 O O . LYS A 1 177 ? -2.958 -0.852 -26.445 1.00 79.88 177 LYS A O 1
ATOM 1368 N N . GLU A 1 178 ? -1.393 0.496 -27.297 1.00 78.06 178 GLU A N 1
ATOM 1369 C CA . GLU A 1 178 ? -0.518 -0.595 -27.772 1.00 78.06 178 GLU A CA 1
ATOM 1370 C C . GLU A 1 178 ? -0.012 -1.493 -26.629 1.00 78.06 178 GLU A C 1
ATOM 1372 O O . GLU A 1 178 ? 0.077 -2.711 -26.780 1.00 78.06 178 GLU A O 1
ATOM 1377 N N . MET A 1 179 ? 0.282 -0.909 -25.465 1.00 70.00 179 MET A N 1
ATOM 1378 C CA . MET A 1 179 ? 0.729 -1.638 -24.273 1.00 70.00 179 MET A CA 1
ATOM 1379 C C . MET A 1 179 ? -0.430 -2.281 -23.483 1.00 70.00 179 MET A C 1
ATOM 1381 O O . MET A 1 179 ? -0.192 -3.124 -22.614 1.00 70.00 179 MET A O 1
ATOM 1385 N N . GLY A 1 180 ? -1.683 -1.934 -23.795 1.00 72.06 180 GLY A N 1
ATOM 1386 C CA . GLY A 1 180 ? -2.885 -2.459 -23.137 1.00 72.06 180 GLY A CA 1
ATOM 1387 C C . GLY A 1 180 ? -3.195 -1.828 -21.776 1.00 72.06 180 GLY A C 1
ATOM 1388 O O . GLY A 1 180 ? -3.825 -2.470 -20.937 1.00 72.06 180 GLY A O 1
ATOM 1389 N N . PHE A 1 181 ? -2.734 -0.599 -21.527 1.00 61.25 181 PHE A N 1
ATOM 1390 C CA . PHE A 1 181 ? -3.062 0.157 -20.307 1.00 61.25 181 PHE A CA 1
ATOM 1391 C C . PHE A 1 181 ? -4.383 0.940 -20.415 1.00 61.25 181 PHE A C 1
ATOM 1393 O O . PHE A 1 181 ? -5.007 1.242 -19.387 1.00 61.25 181 PHE A O 1
ATOM 1400 N N . LEU A 1 182 ? -4.781 1.274 -21.647 1.00 58.53 182 LEU A N 1
ATOM 1401 C CA . LEU A 1 182 ? -6.045 1.900 -22.047 1.00 58.53 182 LEU A CA 1
ATOM 1402 C C . LEU A 1 182 ? -6.756 0.989 -23.045 1.00 58.53 182 LEU A C 1
ATOM 1404 O O . LEU A 1 182 ? -7.986 0.842 -22.900 1.00 58.53 182 LEU A O 1
#

Foldseek 3Di:
DFFDFFKEKEAEDVNLCCCPPVVDDDPDQQAAHEYAQWQFDWDDDPPFIATQFTAFDDRQSCLVRQLVVCVVRNHAEYEHDDFHDQSNLVSCQVSVHFYWYADGPCGRVQRVQFPGFPDWAPCVVPRGRTITITGGDRRGPIQTQHGNNSDGLNVVLVVCCVVPVHDDPVVSVVVCVVVPSD

Sequence (182 aa):
MFYLSGILVTARDAVHKRFLIDGESLPIDLKDLAILHAGPVMKKVGEKWQCISIGPTTSRRMEYYEDEFIEKTGVKIIIGKGGMGKKTADACSKHKAIYAIFPGGCGVLGASEVEEVIDVKWEDLGMPEALWILKVKEFGPLIVSIDTRGNNLSDAILEESIMNGRVTGEKLEKKLKEMGFL

Secondary structure (DSSP, 8-state):
-EEEEEEEEE--HHHHHHHHTS-PPPSS--TT-EEE-B--EEEEETTEEEEEE--B-BGGGTTTTHHHHHHHH---EEEEBS---HHHHHHHHHHT-EEEEPPTT-HHHHHHTEEEEEEEE-GGG-TTTSEEEEEEEEEEEEEEEE-TT--BHHHHHHHHHHHHSS--HHHHHHHHHHHT--

Mean predicted aligned error: 5.23 Å

pLDDT: mean 92.78, std 9.72, range [58.53, 98.75]

Solvent-accessible surface area (backbone atoms only — not comparable to full-atom values): 9411 Å² total; per-residue (Å²): 99,49,61,45,65,46,64,40,30,30,41,35,71,59,44,53,42,40,41,71,74,72,62,44,79,73,96,62,86,41,55,77,29,32,39,30,23,30,52,40,44,74,44,78,58,87,93,44,56,41,66,62,25,37,33,44,35,71,39,56,77,43,41,90,50,39,31,61,47,39,69,76,40,43,37,31,36,43,32,15,21,81,50,70,52,67,54,38,22,53,35,15,31,76,68,60,12,33,36,26,31,39,65,70,92,40,19,55,61,46,18,73,25,46,78,42,56,77,50,75,42,62,64,89,66,32,76,46,36,22,37,39,35,30,36,29,50,64,39,64,66,27,37,64,40,23,40,52,80,32,52,45,50,56,57,57,51,51,55,45,32,68,75,59,79,60,76,54,72,70,61,52,55,54,50,35,45,75,73,65,56,102

Organism: NCBI:txid683846

Radius of gyration: 16.53 Å; Cα contacts (8 Å, |Δi|>4): 405; chains: 1; bounding box: 31×30×50 Å

InterPro domains:
  IPR004647 Fe-S hydro-lyase, tartrate dehydratase beta-type, catalytic domain [PF05683] (3-153)
  IPR004647 Fe-S hydro-lyase, tartrate dehydratase beta-type, catalytic domain [TIGR00723] (2-153)
  IPR036660 Fe-S hydro-lyase, tartrate dehydratase beta-type, catalytic domain superfamily [G3DSA:3.20.130.10] (1-155)
  IPR036660 Fe-S hydro-lyase, tartrate dehydratase beta-type, catalytic domain superfamily [SSF117457] (2-153)

Nearest PDB structures (foldseek):
  5dni-assembly2_B  TM=9.572E-01  e=2.727E-21  Methanocaldococcus jannaschii DSM 2661
  7xky-assembly1_B  TM=8.837E-01  e=2.727E-21  Methanocaldococcus jannaschii
  6upm-assembly1_A  TM=8.516E-01  e=5.765E-14  Leishmania major strain Friedlin
  6uqm-assembly1_B  TM=8.505E-01  e=1.430E-13  Leishmania major strain Friedlin
  6uq8-assembly1_B  TM=8.527E-01  e=3.783E-13  Leishmania major strain Friedlin